Protein AF-A0A948WZF7-F1 (afdb_monomer_lite)

Structure (mmCIF, N/CA/C/O backbone):
data_AF-A0A948WZF7-F1
#
_entry.id   AF-A0A948WZF7-F1
#
loop_
_atom_site.group_PDB
_atom_site.id
_atom_site.type_symbol
_atom_site.label_atom_id
_atom_site.label_alt_id
_atom_site.label_comp_id
_atom_site.label_asym_id
_atom_site.label_entity_id
_atom_site.label_seq_id
_atom_site.pdbx_PDB_ins_code
_atom_site.Cartn_x
_atom_site.Cartn_y
_atom_site.Cartn_z
_atom_site.occupancy
_atom_site.B_iso_or_equiv
_atom_site.auth_seq_id
_atom_site.auth_comp_id
_atom_site.auth_asym_id
_atom_site.auth_atom_id
_atom_site.pdbx_PDB_model_num
ATOM 1 N N . MET A 1 1 ? 1.986 -30.952 -10.901 1.00 30.81 1 MET A N 1
ATOM 2 C CA . MET A 1 1 ? 2.579 -30.591 -9.597 1.00 30.81 1 MET A CA 1
ATOM 3 C C . MET A 1 1 ? 2.701 -29.075 -9.570 1.00 30.81 1 MET A C 1
ATOM 5 O O . MET A 1 1 ? 3.595 -28.527 -10.198 1.00 30.81 1 MET A O 1
ATOM 9 N N . VAL A 1 2 ? 1.703 -28.388 -9.010 1.00 25.89 2 VAL A N 1
ATOM 10 C CA . VAL A 1 2 ? 1.666 -26.918 -8.983 1.00 25.89 2 VAL A CA 1
ATOM 11 C C . VAL A 1 2 ? 2.743 -26.468 -8.003 1.00 25.89 2 VAL A C 1
ATOM 13 O O . VAL A 1 2 ? 2.654 -26.787 -6.819 1.00 25.89 2 VAL A O 1
ATOM 16 N N . GLN A 1 3 ? 3.783 -25.789 -8.494 1.00 25.50 3 GLN A N 1
ATOM 17 C CA . GLN A 1 3 ? 4.733 -25.098 -7.628 1.00 25.50 3 GLN A CA 1
ATOM 18 C C . GLN A 1 3 ? 3.922 -24.155 -6.734 1.00 25.50 3 GLN A C 1
ATOM 20 O O . GLN A 1 3 ? 3.343 -23.182 -7.218 1.00 25.50 3 GLN A O 1
ATOM 25 N N . LYS A 1 4 ? 3.832 -24.473 -5.436 1.00 27.30 4 LYS A N 1
ATOM 26 C CA . LYS A 1 4 ? 3.386 -23.524 -4.417 1.00 27.30 4 LYS A CA 1
ATOM 27 C C . LYS A 1 4 ? 4.382 -22.372 -4.470 1.00 27.30 4 LYS A C 1
ATOM 29 O O . LYS A 1 4 ? 5.468 -22.470 -3.913 1.00 27.30 4 LYS A O 1
ATOM 34 N N . VAL A 1 5 ? 4.032 -21.318 -5.201 1.00 30.44 5 VAL A N 1
ATOM 35 C CA . VAL A 1 5 ? 4.687 -20.017 -5.091 1.00 30.44 5 VAL A CA 1
ATOM 36 C C . VAL A 1 5 ? 4.596 -19.660 -3.613 1.00 30.44 5 VAL A C 1
ATOM 38 O O . VAL A 1 5 ? 3.491 -19.455 -3.108 1.00 30.44 5 VAL A O 1
ATOM 41 N N . SER A 1 6 ? 5.722 -19.705 -2.899 1.00 34.75 6 SER A N 1
ATOM 42 C CA . SER A 1 6 ? 5.781 -19.288 -1.500 1.00 34.75 6 SER A CA 1
ATOM 43 C C . SER A 1 6 ? 5.103 -17.924 -1.387 1.00 34.75 6 SER A C 1
ATOM 45 O O . SER A 1 6 ? 5.442 -17.006 -2.134 1.00 34.75 6 SER A O 1
ATOM 47 N N . LYS A 1 7 ? 4.096 -17.815 -0.509 1.00 48.72 7 LYS A N 1
ATOM 48 C CA . LYS A 1 7 ? 3.302 -16.601 -0.241 1.00 48.72 7 LYS A CA 1
ATOM 49 C C . LYS A 1 7 ? 4.137 -15.557 0.520 1.00 48.72 7 LYS A C 1
ATOM 51 O O . LYS A 1 7 ? 3.757 -15.095 1.581 1.00 48.72 7 LYS A O 1
ATOM 56 N N . SER A 1 8 ? 5.322 -15.266 0.013 1.00 55.41 8 SER A N 1
ATOM 57 C CA . SER A 1 8 ? 6.380 -14.512 0.669 1.00 55.41 8 SER A CA 1
ATOM 58 C C . SER A 1 8 ? 6.663 -13.257 -0.160 1.00 55.41 8 SER A C 1
ATOM 60 O O . SER A 1 8 ? 6.568 -13.297 -1.390 1.00 55.41 8 SER A O 1
ATOM 62 N N . PHE A 1 9 ? 6.954 -12.140 0.506 1.00 62.78 9 PHE A N 1
ATOM 63 C CA . PHE A 1 9 ? 7.344 -10.871 -0.114 1.00 62.78 9 PHE A CA 1
ATOM 64 C C . PHE A 1 9 ? 8.688 -10.402 0.448 1.00 62.78 9 PHE A C 1
ATOM 66 O O . PHE A 1 9 ? 9.089 -10.799 1.543 1.00 62.78 9 PHE A O 1
ATOM 73 N N . ASN A 1 10 ? 9.412 -9.580 -0.310 1.00 63.41 10 ASN A N 1
ATOM 74 C CA . ASN A 1 10 ? 10.767 -9.198 0.065 1.00 63.41 10 ASN A CA 1
ATOM 75 C C . ASN A 1 10 ? 10.794 -8.087 1.128 1.00 63.41 10 ASN A C 1
ATOM 77 O O . ASN A 1 10 ? 10.346 -6.968 0.898 1.00 63.41 10 ASN A O 1
ATOM 81 N N . THR A 1 11 ? 11.383 -8.371 2.279 1.00 62.38 11 THR A N 1
ATOM 82 C CA . THR A 1 11 ? 11.644 -7.408 3.363 1.00 62.38 11 THR A CA 1
ATOM 83 C C . THR A 1 11 ? 13.137 -7.185 3.579 1.00 62.38 11 THR A C 1
ATOM 85 O O . THR A 1 11 ? 13.522 -6.463 4.489 1.00 62.38 11 THR A O 1
ATOM 88 N N . THR A 1 12 ? 14.006 -7.819 2.792 1.00 67.06 12 THR A N 1
ATOM 89 C CA . THR A 1 12 ? 15.454 -7.770 3.009 1.00 67.06 12 THR A CA 1
ATOM 90 C C . THR A 1 12 ? 16.057 -6.590 2.258 1.00 67.06 12 THR A C 1
ATOM 92 O O . THR A 1 12 ? 15.908 -6.499 1.039 1.00 67.06 12 THR A O 1
ATOM 95 N N . ILE A 1 13 ? 16.758 -5.706 2.979 1.00 70.44 13 ILE A N 1
ATOM 96 C CA . ILE A 1 13 ? 17.549 -4.614 2.392 1.00 70.44 13 ILE A CA 1
ATOM 97 C C . ILE A 1 13 ? 18.583 -5.201 1.438 1.00 70.44 13 ILE A C 1
ATOM 99 O O . ILE A 1 13 ? 19.244 -6.195 1.740 1.00 70.44 13 ILE A O 1
ATOM 103 N N . GLN A 1 14 ? 18.713 -4.592 0.267 1.00 66.31 14 GLN A N 1
ATOM 104 C CA . GLN A 1 14 ? 19.504 -5.150 -0.819 1.00 66.31 14 GLN A CA 1
ATOM 105 C C . GLN A 1 14 ? 20.739 -4.286 -1.051 1.00 66.31 14 GLN A C 1
ATOM 107 O O . GLN A 1 14 ? 20.672 -3.058 -0.982 1.00 66.31 14 GLN A O 1
ATOM 112 N N . GLN A 1 15 ? 21.871 -4.916 -1.368 1.00 70.75 15 GLN A N 1
ATOM 113 C CA . GLN A 1 15 ? 22.995 -4.175 -1.931 1.00 70.75 15 GLN A CA 1
ATOM 114 C C . GLN A 1 15 ? 22.610 -3.744 -3.346 1.00 70.75 15 GLN A C 1
ATOM 116 O O . GLN A 1 15 ? 22.421 -4.573 -4.237 1.00 70.75 15 GLN A O 1
ATOM 121 N N . VAL A 1 16 ? 22.421 -2.442 -3.521 1.00 69.00 16 VAL A N 1
ATOM 122 C CA . VAL A 1 16 ? 22.029 -1.814 -4.782 1.00 69.00 16 VAL A CA 1
ATOM 123 C C . VAL A 1 16 ? 22.997 -0.676 -5.084 1.00 69.00 16 VAL A C 1
ATOM 125 O O . VAL A 1 16 ? 23.549 -0.075 -4.165 1.00 69.00 16 VAL A O 1
ATOM 128 N N . ASP A 1 17 ? 23.213 -0.405 -6.371 1.00 72.62 17 ASP A N 1
ATOM 129 C CA . ASP A 1 17 ? 23.896 0.810 -6.835 1.00 72.62 17 ASP A CA 1
ATOM 130 C C . ASP A 1 17 ? 23.206 2.046 -6.231 1.00 72.62 17 ASP A C 1
ATOM 132 O O . ASP A 1 17 ? 21.990 2.035 -6.026 1.00 72.62 17 ASP A O 1
ATOM 136 N N . GLU A 1 18 ? 23.964 3.104 -5.951 1.00 74.56 18 GLU A N 1
ATOM 137 C CA . GLU A 1 18 ? 23.461 4.338 -5.334 1.00 74.56 18 GLU A CA 1
ATOM 138 C C . GLU A 1 18 ? 22.274 4.937 -6.108 1.00 74.56 18 GLU A C 1
ATOM 140 O O . GLU A 1 18 ? 21.311 5.424 -5.517 1.00 74.56 18 GLU A O 1
ATOM 145 N N . ARG A 1 19 ? 22.257 4.777 -7.437 1.00 72.38 19 ARG A N 1
ATOM 146 C CA . ARG A 1 19 ? 21.150 5.206 -8.313 1.00 72.38 19 ARG A CA 1
ATOM 147 C C . ARG A 1 19 ? 19.832 4.461 -8.060 1.00 72.38 19 ARG A C 1
ATOM 149 O O . ARG A 1 19 ? 18.779 4.892 -8.528 1.00 72.38 19 ARG A O 1
ATOM 156 N N . TYR A 1 20 ? 19.884 3.351 -7.329 1.00 78.25 20 TYR A N 1
ATOM 157 C CA . TYR A 1 20 ? 18.752 2.526 -6.916 1.00 78.25 20 TYR A CA 1
ATOM 158 C C . TYR A 1 20 ? 18.557 2.507 -5.394 1.00 78.25 20 TYR A C 1
ATOM 160 O O . TYR A 1 20 ? 17.793 1.678 -4.899 1.00 78.25 20 TYR A O 1
ATOM 168 N N . ALA A 1 21 ? 19.206 3.407 -4.642 1.00 79.62 21 ALA A N 1
ATOM 169 C CA . ALA A 1 21 ? 19.074 3.494 -3.184 1.00 79.62 21 ALA A CA 1
ATOM 170 C C . ALA A 1 21 ? 17.611 3.626 -2.722 1.00 79.62 21 ALA A C 1
ATOM 172 O O . ALA A 1 21 ? 17.233 3.036 -1.711 1.00 79.62 21 ALA A O 1
ATOM 173 N N . TRP A 1 22 ? 16.769 4.272 -3.534 1.00 81.38 22 TRP A N 1
ATOM 174 C CA . TRP A 1 22 ? 15.325 4.395 -3.321 1.00 81.38 22 TRP A CA 1
ATOM 175 C C . TRP A 1 22 ? 14.592 3.042 -3.218 1.00 81.38 22 TRP A C 1
ATOM 177 O O . TRP A 1 22 ? 13.533 2.959 -2.600 1.00 81.38 22 TRP A O 1
ATOM 187 N N . ILE A 1 23 ? 15.144 1.943 -3.758 1.00 80.56 23 ILE A N 1
ATOM 188 C CA . ILE A 1 23 ? 14.581 0.591 -3.567 1.00 80.56 23 ILE A CA 1
ATOM 189 C C . ILE A 1 23 ? 14.624 0.218 -2.083 1.00 80.56 23 ILE A C 1
ATOM 191 O O . ILE A 1 23 ? 13.690 -0.392 -1.565 1.00 80.56 23 ILE A O 1
ATOM 195 N N . ASN A 1 24 ? 15.706 0.582 -1.397 1.00 83.06 24 ASN A N 1
ATOM 196 C CA . ASN A 1 24 ? 15.858 0.310 0.026 1.00 83.06 24 ASN A CA 1
ATOM 197 C C . ASN A 1 24 ? 14.978 1.229 0.877 1.00 83.06 24 ASN A C 1
ATOM 199 O O . ASN A 1 24 ? 14.526 0.788 1.930 1.00 83.06 24 ASN A O 1
ATOM 203 N N . ASP A 1 25 ? 14.681 2.446 0.414 1.00 85.88 25 ASP A N 1
ATOM 204 C CA . ASP A 1 25 ? 13.684 3.313 1.054 1.00 85.88 25 ASP A CA 1
ATOM 205 C C . ASP A 1 25 ? 12.288 2.685 0.980 1.00 85.88 25 ASP A C 1
ATOM 207 O O . ASP A 1 25 ? 11.637 2.530 2.010 1.00 85.88 25 ASP A O 1
ATOM 211 N N . MET A 1 26 ? 11.880 2.175 -0.190 1.00 85.56 26 MET A N 1
ATOM 212 C CA . MET A 1 26 ? 10.612 1.446 -0.327 1.00 85.56 26 MET A CA 1
ATOM 213 C C . MET A 1 26 ? 10.549 0.215 0.593 1.00 85.56 26 MET A C 1
ATOM 215 O O . MET A 1 26 ? 9.519 -0.056 1.211 1.00 85.56 26 MET A O 1
ATOM 219 N N . ILE A 1 27 ? 11.645 -0.546 0.700 1.00 83.69 27 ILE A N 1
ATOM 220 C CA . ILE A 1 27 ? 11.705 -1.722 1.582 1.00 83.69 27 ILE A CA 1
ATOM 221 C C . ILE A 1 27 ? 11.598 -1.310 3.056 1.00 83.69 27 ILE A C 1
ATOM 223 O O . ILE A 1 27 ? 10.908 -1.995 3.810 1.00 83.69 27 ILE A O 1
ATOM 227 N N . ARG A 1 28 ? 12.216 -0.196 3.470 1.00 84.88 28 ARG A N 1
ATOM 228 C CA . ARG A 1 28 ? 12.067 0.346 4.831 1.00 84.88 28 ARG A CA 1
ATOM 229 C C . ARG A 1 28 ? 10.624 0.738 5.125 1.00 84.88 28 ARG A C 1
ATOM 231 O O . ARG A 1 28 ? 10.061 0.246 6.098 1.00 84.88 28 ARG A O 1
ATOM 238 N N . SER A 1 29 ? 9.988 1.512 4.248 1.00 88.44 29 SER A N 1
ATOM 239 C CA . SER A 1 29 ? 8.586 1.905 4.439 1.00 88.44 29 SER A CA 1
ATOM 240 C C . SER A 1 29 ? 7.649 0.692 4.487 1.00 88.44 29 SER A C 1
ATOM 242 O O . SER A 1 29 ? 6.706 0.657 5.273 1.00 88.44 29 SER A O 1
ATOM 244 N N . ARG A 1 30 ? 7.940 -0.364 3.713 1.00 88.62 30 ARG A N 1
ATOM 245 C CA . ARG A 1 30 ? 7.227 -1.647 3.805 1.00 88.62 30 ARG A CA 1
ATOM 246 C C . ARG A 1 30 ? 7.384 -2.295 5.183 1.00 88.62 30 ARG A C 1
ATOM 248 O O . ARG A 1 30 ? 6.400 -2.781 5.734 1.00 88.62 30 ARG A O 1
ATOM 255 N N . GLN A 1 31 ? 8.602 -2.344 5.724 1.00 84.50 31 GLN A N 1
ATOM 256 C CA . GLN A 1 31 ? 8.855 -2.908 7.054 1.00 84.50 31 GLN A CA 1
ATOM 257 C C . GLN A 1 31 ? 8.100 -2.131 8.137 1.00 84.50 31 GLN A C 1
ATOM 259 O O . GLN A 1 31 ? 7.439 -2.745 8.970 1.00 84.50 31 GLN A O 1
ATOM 264 N N . GLU A 1 32 ? 8.144 -0.799 8.092 1.00 87.81 32 GLU A N 1
ATOM 265 C CA . GLU A 1 32 ? 7.417 0.073 9.021 1.00 87.81 32 GLU A CA 1
ATOM 266 C C . GLU A 1 32 ? 5.906 -0.162 8.955 1.00 87.81 32 GLU A C 1
ATOM 268 O O . GLU A 1 32 ? 5.255 -0.326 9.989 1.00 87.81 32 GLU A O 1
ATOM 273 N N . LEU A 1 33 ? 5.353 -0.270 7.743 1.00 91.00 33 LEU A N 1
ATOM 274 C CA . LEU A 1 33 ? 3.934 -0.543 7.540 1.00 91.00 33 LEU A CA 1
ATOM 275 C C . LEU A 1 33 ? 3.525 -1.913 8.101 1.00 91.00 33 LEU A C 1
ATOM 277 O O . LEU A 1 33 ? 2.472 -2.036 8.727 1.00 91.00 33 LEU A O 1
ATOM 281 N N . VAL A 1 34 ? 4.366 -2.941 7.933 1.00 87.62 34 VAL A N 1
ATOM 282 C CA . VAL A 1 34 ? 4.121 -4.269 8.520 1.00 87.62 34 VAL A CA 1
ATOM 283 C C . VAL A 1 34 ? 4.193 -4.229 10.048 1.00 87.62 34 VAL A C 1
ATOM 285 O O . VAL A 1 34 ? 3.363 -4.855 10.703 1.00 87.62 34 VAL A O 1
ATOM 288 N N . LEU A 1 35 ? 5.137 -3.488 10.631 1.00 85.31 35 LEU A N 1
ATOM 289 C CA . LEU A 1 35 ? 5.240 -3.349 12.086 1.00 85.31 35 LEU A CA 1
ATOM 290 C C . LEU A 1 35 ? 3.998 -2.671 12.676 1.00 85.31 35 LEU A C 1
ATOM 292 O O . LEU A 1 35 ? 3.446 -3.164 13.658 1.00 85.31 35 LEU A O 1
ATOM 296 N N . LYS A 1 36 ? 3.512 -1.595 12.049 1.00 88.75 36 LYS A N 1
ATOM 297 C CA . LYS A 1 36 ? 2.274 -0.915 12.465 1.00 88.75 36 LYS A CA 1
ATOM 298 C C . LYS A 1 36 ? 1.057 -1.817 12.309 1.00 88.75 36 LYS A C 1
ATOM 300 O O . LYS A 1 36 ? 0.234 -1.899 13.213 1.00 88.75 36 LYS A O 1
ATOM 305 N N . TYR A 1 37 ? 0.982 -2.573 11.216 1.00 90.00 37 TYR A N 1
ATOM 306 C CA . TYR A 1 37 ? -0.063 -3.577 11.030 1.00 90.00 37 TYR A CA 1
ATOM 307 C C . TYR A 1 37 ? -0.059 -4.634 12.148 1.00 90.00 37 TYR A C 1
ATOM 309 O O . TYR A 1 37 ? -1.102 -4.929 12.726 1.00 90.00 37 TYR A O 1
ATOM 317 N N . MET A 1 38 ? 1.111 -5.173 12.506 1.00 83.94 38 MET A N 1
ATOM 318 C CA . MET A 1 38 ? 1.241 -6.130 13.614 1.00 83.94 38 MET A CA 1
ATOM 319 C C . MET A 1 38 ? 0.857 -5.512 14.960 1.00 83.94 38 MET A C 1
ATOM 321 O O . MET A 1 38 ? 0.218 -6.178 15.775 1.00 83.94 38 MET A O 1
ATOM 325 N N . GLN A 1 39 ? 1.187 -4.235 15.172 1.00 85.75 39 GLN A N 1
ATOM 326 C CA . GLN A 1 39 ? 0.791 -3.493 16.365 1.00 85.75 39 GLN A CA 1
ATOM 327 C C . GLN A 1 39 ? -0.735 -3.386 16.491 1.00 85.75 39 GLN A C 1
ATOM 329 O O . GLN A 1 39 ? -1.250 -3.559 17.593 1.00 85.75 39 GLN A O 1
ATOM 334 N N . LEU A 1 40 ? -1.459 -3.160 15.387 1.00 86.31 40 LEU A N 1
ATOM 335 C CA . LEU A 1 40 ? -2.930 -3.161 15.379 1.00 86.31 40 LEU A CA 1
ATOM 336 C C . LEU A 1 40 ? -3.519 -4.535 15.721 1.00 86.31 40 LEU A C 1
ATOM 338 O O . LEU A 1 40 ? -4.586 -4.622 16.316 1.00 86.31 40 LEU A O 1
ATOM 342 N N . LEU A 1 41 ? -2.823 -5.614 15.364 1.00 82.69 41 LEU A N 1
ATOM 343 C CA . LEU A 1 41 ? -3.234 -6.976 15.710 1.00 82.69 41 LEU A CA 1
ATOM 344 C C . LEU A 1 41 ? -2.774 -7.407 17.110 1.00 82.69 41 LEU A C 1
ATOM 346 O O . LEU A 1 41 ? -3.073 -8.526 17.516 1.00 82.69 41 LEU A O 1
ATOM 350 N N . HIS A 1 42 ? -2.051 -6.551 17.842 1.00 79.88 42 HIS A N 1
ATOM 351 C CA . HIS A 1 42 ? -1.437 -6.876 19.134 1.00 79.88 42 HIS A CA 1
ATOM 352 C C . HIS A 1 42 ? -0.531 -8.121 19.086 1.00 79.88 42 HIS A C 1
ATOM 354 O O . HIS A 1 42 ? -0.365 -8.829 20.078 1.00 79.88 42 HIS A O 1
ATOM 360 N N . ILE A 1 43 ? 0.084 -8.378 17.930 1.00 70.62 43 ILE A N 1
ATOM 361 C CA . ILE A 1 43 ? 1.016 -9.488 17.743 1.00 70.62 43 ILE A CA 1
ATOM 362 C C . ILE A 1 43 ? 2.428 -8.985 18.032 1.00 70.62 43 ILE A C 1
ATOM 364 O O . ILE A 1 43 ? 2.886 -8.041 17.389 1.00 70.62 43 ILE A O 1
ATOM 368 N N . ASP A 1 44 ? 3.138 -9.623 18.968 1.00 67.44 44 ASP A N 1
ATOM 369 C CA . ASP A 1 44 ? 4.559 -9.332 19.180 1.00 67.44 44 ASP A CA 1
ATOM 370 C C . ASP A 1 44 ? 5.333 -9.748 17.919 1.00 67.44 44 ASP A C 1
ATOM 372 O O . ASP A 1 44 ? 5.337 -10.942 17.591 1.00 67.44 44 ASP A O 1
ATOM 376 N N . PRO A 1 45 ? 6.022 -8.825 17.222 1.00 60.22 45 PRO A N 1
ATOM 377 C CA . PRO A 1 45 ? 6.831 -9.171 16.060 1.00 60.22 45 PRO A CA 1
ATOM 378 C C . PRO A 1 45 ? 7.816 -10.312 16.351 1.00 60.22 45 PRO A C 1
ATOM 380 O O . PRO A 1 45 ? 8.058 -11.139 15.476 1.00 60.22 45 PRO A O 1
ATOM 383 N N . LYS A 1 46 ? 8.331 -10.421 17.587 1.00 56.72 46 LYS A N 1
ATOM 384 C CA . LYS A 1 46 ? 9.257 -11.483 18.016 1.00 56.72 46 LYS A CA 1
ATOM 385 C C . LYS A 1 46 ? 8.606 -12.861 18.121 1.00 56.72 46 LYS A C 1
ATOM 387 O O . LYS A 1 46 ? 9.292 -13.852 17.914 1.00 56.72 46 LYS A O 1
ATOM 392 N N . SER A 1 47 ? 7.301 -12.936 18.389 1.00 52.75 47 SER A N 1
ATOM 393 C CA . SER A 1 47 ? 6.552 -14.204 18.474 1.00 52.75 47 SER A CA 1
ATOM 394 C C . SER A 1 47 ? 6.414 -14.924 17.127 1.00 52.75 47 SER A C 1
ATOM 396 O O . SER A 1 47 ? 6.223 -16.135 17.092 1.00 52.75 47 SER A O 1
ATOM 398 N N . ILE A 1 48 ? 6.558 -14.190 16.019 1.00 50.59 48 ILE A N 1
ATOM 399 C CA . ILE A 1 48 ? 6.583 -14.739 14.654 1.00 50.59 48 ILE A CA 1
ATOM 400 C C . ILE A 1 48 ? 8.038 -14.980 14.190 1.00 50.59 48 ILE A C 1
ATOM 402 O O . ILE A 1 48 ? 8.284 -15.699 13.221 1.00 50.59 48 ILE A O 1
ATOM 406 N N . ILE A 1 49 ? 9.022 -14.412 14.897 1.00 44.94 49 ILE A N 1
ATOM 407 C CA . ILE A 1 49 ? 10.458 -14.556 14.633 1.00 44.94 49 ILE A CA 1
ATOM 408 C C . ILE A 1 49 ? 11.010 -15.675 15.528 1.00 44.94 49 ILE A C 1
ATOM 410 O O . ILE A 1 49 ? 11.670 -15.430 16.536 1.00 44.94 49 ILE A O 1
ATOM 414 N N . GLU A 1 50 ? 10.775 -16.933 15.160 1.00 37.28 50 GLU A N 1
ATOM 415 C CA . GLU A 1 50 ? 11.577 -18.019 15.729 1.00 37.28 50 GLU A CA 1
ATOM 416 C C . GLU A 1 50 ? 12.969 -18.022 15.079 1.00 37.28 50 GLU A C 1
ATOM 418 O O . GLU A 1 50 ? 13.142 -18.402 13.923 1.00 37.28 50 GLU A O 1
ATOM 423 N N . GLY A 1 51 ? 13.976 -17.606 15.855 1.00 42.38 51 GLY A N 1
ATOM 424 C CA . GLY A 1 51 ? 15.384 -17.920 15.604 1.00 42.38 51 GLY A CA 1
ATOM 425 C C . GLY A 1 51 ? 16.193 -16.876 14.829 1.00 42.38 51 GLY A C 1
ATOM 426 O O . GLY A 1 51 ? 16.562 -17.091 13.681 1.00 42.38 51 GLY A O 1
ATOM 427 N N . SER A 1 52 ? 16.613 -15.802 15.500 1.00 35.28 52 SER A N 1
ATOM 428 C CA . SER A 1 52 ? 17.886 -15.140 15.179 1.00 35.28 52 SER A CA 1
ATOM 429 C C . SER A 1 52 ? 18.436 -14.461 16.428 1.00 35.28 52 SER A C 1
ATOM 431 O O . SER A 1 52 ? 17.904 -13.453 16.886 1.00 35.28 52 SER A O 1
ATOM 433 N N . ASN A 1 53 ? 19.506 -15.022 16.990 1.00 36.59 53 ASN A N 1
ATOM 434 C CA . ASN A 1 53 ? 20.334 -14.326 17.970 1.00 36.59 53 ASN A CA 1
ATOM 435 C C . ASN A 1 53 ? 20.943 -13.076 17.314 1.00 36.59 53 ASN A C 1
ATOM 437 O O . ASN A 1 53 ? 21.665 -13.206 16.330 1.00 36.59 53 ASN A O 1
ATOM 441 N N . GLY A 1 54 ? 20.711 -11.904 17.910 1.00 40.34 54 GLY A N 1
ATOM 442 C CA . GLY A 1 54 ? 21.521 -10.698 17.704 1.00 40.34 54 GLY A CA 1
ATOM 443 C C . GLY A 1 54 ? 21.091 -9.767 16.561 1.00 40.34 54 GLY A C 1
ATOM 444 O O . GLY A 1 54 ? 21.215 -10.098 15.388 1.00 40.34 54 GLY A O 1
ATOM 445 N N . ASP A 1 55 ? 20.639 -8.576 16.957 1.00 38.62 55 ASP A N 1
ATOM 446 C CA . ASP A 1 55 ? 20.858 -7.255 16.337 1.00 38.62 55 ASP A CA 1
ATOM 447 C C . ASP A 1 55 ? 20.475 -6.959 14.880 1.00 38.62 55 ASP A C 1
ATOM 449 O O . ASP A 1 55 ? 20.868 -5.923 14.354 1.00 38.62 55 ASP A O 1
ATOM 453 N N . ASP A 1 56 ? 19.613 -7.744 14.242 1.00 40.47 56 ASP A N 1
ATOM 454 C CA . ASP A 1 56 ? 19.044 -7.343 12.951 1.00 40.47 56 ASP A CA 1
ATOM 455 C C . ASP A 1 56 ? 17.558 -7.706 12.916 1.00 40.47 56 ASP A C 1
ATOM 457 O O . ASP A 1 56 ? 17.193 -8.884 12.933 1.00 40.47 56 ASP A O 1
ATOM 461 N N . LEU A 1 57 ? 16.682 -6.695 12.902 1.00 41.56 57 LEU A N 1
ATOM 462 C CA . LEU A 1 57 ? 15.225 -6.851 12.841 1.00 41.56 57 LEU A CA 1
ATOM 463 C C . LEU A 1 57 ? 14.815 -7.336 11.436 1.00 41.56 57 LEU A C 1
ATOM 465 O O . LEU A 1 57 ? 14.186 -6.627 10.655 1.00 41.56 57 LEU A O 1
ATOM 469 N N . LYS A 1 58 ? 15.223 -8.551 11.067 1.00 44.59 58 LYS A N 1
ATOM 470 C CA . LYS A 1 58 ? 14.863 -9.185 9.800 1.00 44.59 58 LYS A CA 1
ATOM 471 C C . LYS A 1 58 ? 13.464 -9.752 9.948 1.00 44.59 58 LYS A C 1
ATOM 473 O O . LYS A 1 58 ? 13.292 -10.877 10.410 1.00 44.59 58 LYS A O 1
ATOM 478 N N . LEU A 1 59 ? 12.462 -8.974 9.533 1.00 49.78 59 LEU A N 1
ATOM 479 C CA . LEU A 1 59 ? 11.144 -9.517 9.210 1.00 49.78 59 LEU A CA 1
ATOM 480 C C . LEU A 1 59 ? 11.371 -10.716 8.287 1.00 49.78 59 LEU A C 1
ATOM 482 O O . LEU A 1 59 ? 11.861 -10.535 7.170 1.00 49.78 59 LEU A O 1
ATOM 486 N N . HIS A 1 60 ? 11.100 -11.927 8.773 1.00 45.28 60 HIS A N 1
ATOM 487 C CA . HIS A 1 60 ? 11.392 -13.140 8.022 1.00 45.28 60 HIS A CA 1
ATOM 488 C C . HIS A 1 60 ? 10.718 -13.051 6.651 1.00 45.28 60 HIS A C 1
ATOM 490 O O . HIS A 1 60 ? 9.591 -12.570 6.527 1.00 45.28 60 HIS A O 1
ATOM 496 N N . SER A 1 61 ? 11.384 -13.559 5.616 1.00 44.59 61 SER A N 1
ATOM 497 C CA . SER A 1 61 ? 10.876 -13.544 4.241 1.00 44.59 61 SER A CA 1
ATOM 498 C C . SER A 1 61 ? 9.482 -14.175 4.097 1.00 44.59 61 SER A C 1
ATOM 500 O O . SER A 1 61 ? 8.834 -13.965 3.085 1.00 44.59 61 SER A O 1
ATOM 502 N N . SER A 1 62 ? 8.983 -14.926 5.084 1.00 49.31 62 SER A N 1
ATOM 503 C CA . SER A 1 62 ? 7.740 -15.709 5.026 1.00 49.31 62 SER A CA 1
ATOM 504 C C . SER A 1 62 ? 6.606 -15.194 5.928 1.00 49.31 62 SER A C 1
ATOM 506 O O . SER A 1 62 ? 5.798 -15.992 6.396 1.00 49.31 62 SER A O 1
ATOM 508 N N . ILE A 1 63 ? 6.522 -13.885 6.186 1.00 57.19 63 ILE A N 1
ATOM 509 C CA . ILE A 1 63 ? 5.367 -13.303 6.890 1.00 57.19 63 ILE A CA 1
ATOM 510 C C . ILE A 1 63 ? 4.136 -13.370 5.978 1.00 57.19 63 ILE A C 1
ATOM 512 O O . ILE A 1 63 ? 4.143 -12.801 4.887 1.00 57.19 63 ILE A O 1
ATOM 516 N N . SER A 1 64 ? 3.073 -14.035 6.437 1.00 67.25 64 SER A N 1
ATOM 517 C CA . SER A 1 64 ? 1.741 -13.883 5.849 1.00 67.25 64 SER A CA 1
ATOM 518 C C . SER A 1 64 ? 0.880 -13.035 6.779 1.00 67.25 64 SER A C 1
ATOM 520 O O . SER A 1 64 ? 0.461 -13.492 7.842 1.00 67.25 64 SER A O 1
ATOM 522 N N . LEU A 1 65 ? 0.625 -11.793 6.368 1.00 71.12 65 LEU A N 1
ATOM 523 C CA . LEU A 1 65 ? -0.241 -10.848 7.073 1.00 71.12 65 LEU A CA 1
ATOM 524 C C . LEU A 1 65 ? -1.671 -11.387 7.160 1.00 71.12 65 LEU A C 1
ATOM 526 O O . LEU A 1 65 ? -2.318 -11.254 8.195 1.00 71.12 65 LEU A O 1
ATOM 530 N N . THR A 1 66 ? -2.137 -12.077 6.114 1.00 68.31 66 THR A N 1
ATOM 531 C CA . THR A 1 66 ? -3.462 -12.711 6.119 1.00 68.31 66 THR A CA 1
ATOM 532 C C . THR A 1 66 ? -3.557 -13.817 7.169 1.00 68.31 66 THR A C 1
ATOM 534 O O . THR A 1 66 ? -4.562 -13.917 7.868 1.00 68.31 66 THR A O 1
ATOM 537 N N . ALA A 1 67 ? -2.513 -14.642 7.314 1.00 68.06 67 ALA A N 1
ATOM 538 C CA . ALA A 1 67 ? -2.489 -15.680 8.343 1.00 68.06 67 ALA A CA 1
ATOM 539 C C . ALA A 1 67 ? -2.441 -15.076 9.755 1.00 68.06 67 ALA A C 1
ATOM 541 O O . ALA A 1 67 ? -3.142 -15.566 10.635 1.00 68.06 67 ALA A O 1
ATOM 542 N N . ALA A 1 68 ? -1.679 -13.992 9.942 1.00 70.12 68 ALA A N 1
ATOM 543 C CA . ALA A 1 68 ? -1.582 -13.283 11.216 1.00 70.12 68 ALA A CA 1
ATOM 544 C C . ALA A 1 68 ? -2.946 -12.735 11.680 1.00 70.12 68 ALA A C 1
ATOM 546 O O . ALA A 1 68 ? -3.336 -12.943 12.827 1.00 70.12 68 ALA A O 1
ATOM 547 N N . ALA A 1 69 ? -3.718 -12.116 10.781 1.00 69.88 69 ALA A N 1
ATOM 548 C CA . ALA A 1 69 ? -5.067 -11.649 11.106 1.00 69.88 69 ALA A CA 1
ATOM 549 C C . ALA A 1 69 ? -6.054 -12.797 11.385 1.00 69.88 69 ALA A C 1
ATOM 551 O O . ALA A 1 69 ? -6.916 -12.666 12.251 1.00 69.88 69 ALA A O 1
ATOM 552 N N . ALA A 1 70 ? -5.923 -13.925 10.678 1.00 68.25 70 ALA A N 1
ATOM 553 C CA . ALA A 1 70 ? -6.797 -15.089 10.840 1.00 68.25 70 ALA A CA 1
ATOM 554 C C . ALA A 1 70 ? -6.499 -15.921 12.100 1.00 68.25 70 ALA A C 1
ATOM 556 O O . ALA A 1 70 ? -7.362 -16.667 12.550 1.00 68.25 70 ALA A O 1
ATOM 557 N N . SER A 1 71 ? -5.289 -15.821 12.662 1.00 66.75 71 SER A N 1
ATOM 558 C CA . SER A 1 71 ? -4.898 -16.548 13.878 1.00 66.75 71 SER A CA 1
ATOM 559 C C . SER A 1 71 ? -5.417 -15.931 15.180 1.00 66.75 71 SER A C 1
ATOM 561 O O . SER A 1 71 ? -5.228 -16.522 16.241 1.00 66.75 71 SER A O 1
ATOM 563 N N . LEU A 1 72 ? -6.058 -14.760 15.119 1.00 64.12 72 LEU A N 1
ATOM 564 C CA . LEU A 1 72 ? -6.644 -14.127 16.296 1.00 64.12 72 LEU A CA 1
ATOM 565 C C . LEU A 1 72 ? -7.871 -14.929 16.775 1.00 64.12 72 LEU A C 1
ATOM 567 O O . LEU A 1 72 ? -8.752 -15.204 15.957 1.00 64.12 72 LEU A O 1
ATOM 571 N N . PRO A 1 73 ? -7.961 -15.297 18.070 1.00 60.75 73 PRO A N 1
ATOM 572 C CA . PRO A 1 73 ? -9.113 -16.023 18.602 1.00 60.75 73 PRO A CA 1
ATOM 573 C C . PRO A 1 73 ? -10.415 -15.251 18.344 1.00 60.75 73 PRO A C 1
ATOM 575 O O . PRO A 1 73 ? -10.459 -14.031 18.516 1.00 60.75 73 PRO A O 1
ATOM 578 N N . GLU A 1 74 ? -11.495 -15.937 17.948 1.00 55.97 74 GLU A N 1
ATOM 579 C CA . GLU A 1 74 ? -12.780 -15.267 17.676 1.00 55.97 74 GLU A CA 1
ATOM 580 C C . GLU A 1 74 ? -13.297 -14.498 18.907 1.00 55.97 74 GLU A C 1
ATOM 582 O O . GLU A 1 74 ? -13.780 -13.371 18.756 1.00 55.97 74 GLU A O 1
ATOM 587 N N . ASP A 1 75 ? -13.055 -15.047 20.105 1.00 54.69 75 ASP A N 1
ATOM 588 C CA . ASP A 1 75 ? -13.402 -14.479 21.417 1.00 54.69 75 ASP A CA 1
ATOM 589 C C . ASP A 1 75 ? -12.498 -13.314 21.870 1.00 54.69 75 ASP A C 1
ATOM 591 O O . ASP A 1 75 ? -12.833 -12.603 22.818 1.00 54.69 75 ASP A O 1
ATOM 595 N N . ASP A 1 76 ? -11.395 -13.031 21.167 1.00 55.53 76 ASP A N 1
ATOM 596 C CA . ASP A 1 76 ? -10.473 -11.928 21.483 1.00 55.53 76 ASP A CA 1
ATOM 597 C C . ASP A 1 76 ? -10.981 -10.579 20.933 1.00 55.53 76 ASP A C 1
ATOM 599 O O . ASP A 1 76 ? -10.238 -9.723 20.446 1.00 55.53 76 ASP A O 1
ATOM 603 N N . GLU A 1 77 ? -12.301 -10.367 20.963 1.00 54.66 77 GLU A N 1
ATOM 604 C CA . GLU A 1 77 ? -12.922 -9.066 20.665 1.00 54.66 77 GLU A CA 1
ATOM 605 C C . GLU A 1 77 ? -12.374 -7.980 21.618 1.00 54.66 77 GLU A C 1
ATOM 607 O O . GLU A 1 77 ? -12.306 -6.802 21.271 1.00 54.66 77 GLU A O 1
ATOM 612 N N . GLN A 1 78 ? -11.906 -8.384 22.806 1.00 54.84 78 GLN A N 1
ATOM 613 C CA . GLN A 1 78 ? -11.215 -7.528 23.773 1.00 54.84 78 GLN A CA 1
ATOM 614 C C . GLN A 1 78 ? -9.814 -7.081 23.337 1.00 54.84 78 GLN A C 1
ATOM 616 O O . GLN A 1 78 ? -9.409 -5.989 23.736 1.00 54.84 78 GLN A O 1
ATOM 621 N N . ALA A 1 79 ? -9.089 -7.863 22.529 1.00 56.28 79 ALA A N 1
ATOM 622 C CA . ALA A 1 79 ? -7.768 -7.476 22.034 1.00 56.28 79 ALA A CA 1
ATOM 623 C C . ALA A 1 79 ? -7.884 -6.334 21.014 1.00 56.28 79 ALA A C 1
ATOM 625 O O . ALA A 1 79 ? -7.240 -5.305 21.175 1.00 56.28 79 ALA A O 1
ATOM 626 N N . LEU A 1 80 ? -8.799 -6.429 20.039 1.00 63.62 80 LEU A N 1
ATOM 627 C CA . LEU A 1 80 ? -9.040 -5.320 19.099 1.00 63.62 80 LEU A CA 1
ATOM 628 C C . LEU A 1 80 ? -9.723 -4.107 19.748 1.00 63.62 80 LEU A C 1
ATOM 630 O O . LEU A 1 80 ? -9.530 -2.987 19.285 1.00 63.62 80 LEU A O 1
ATOM 634 N N . LYS A 1 81 ? -10.478 -4.284 20.842 1.00 62.75 81 LYS A N 1
ATOM 635 C CA . LYS A 1 81 ? -10.975 -3.149 21.647 1.00 62.75 81 LYS A CA 1
ATOM 636 C C . LYS A 1 81 ? -9.846 -2.330 22.281 1.00 62.75 81 LYS A C 1
ATOM 638 O O . LYS A 1 81 ? -10.087 -1.190 22.666 1.00 62.75 81 LYS A O 1
ATOM 643 N N . GLN A 1 82 ? -8.639 -2.887 22.401 1.00 69.19 82 GLN A N 1
ATOM 644 C CA . GLN A 1 82 ? -7.462 -2.157 22.881 1.00 69.19 82 GLN A CA 1
ATOM 645 C C . GLN A 1 82 ? -6.763 -1.374 21.767 1.00 69.19 82 GLN A C 1
ATOM 647 O O . GLN A 1 82 ? -5.932 -0.518 22.073 1.00 69.19 82 GLN A O 1
ATOM 652 N N . THR A 1 83 ? -7.110 -1.613 20.497 1.00 79.19 83 THR A N 1
ATOM 653 C CA . THR A 1 83 ? -6.635 -0.786 19.391 1.00 79.19 83 THR A CA 1
ATOM 654 C C . THR A 1 83 ? -7.211 0.616 19.532 1.00 79.19 83 THR A C 1
ATOM 656 O O . THR A 1 83 ? -8.421 0.838 19.490 1.00 79.19 83 THR A O 1
ATOM 659 N N . THR A 1 84 ? -6.325 1.586 19.712 1.00 83.69 84 THR A N 1
ATOM 660 C CA . THR A 1 84 ? -6.712 2.984 19.890 1.00 83.69 84 THR A CA 1
ATOM 661 C C . THR A 1 84 ? -6.923 3.674 18.545 1.00 83.69 84 THR A C 1
ATOM 663 O O . THR A 1 84 ? -6.282 3.340 17.547 1.00 83.69 84 THR A O 1
ATOM 666 N N . ALA A 1 85 ? -7.764 4.713 18.529 1.00 86.50 85 ALA A N 1
ATOM 667 C CA . ALA A 1 85 ? -7.909 5.587 17.363 1.00 86.50 85 ALA A CA 1
ATOM 668 C C . ALA A 1 85 ? -6.560 6.179 16.912 1.00 86.50 85 ALA A C 1
ATOM 670 O O . ALA A 1 85 ? -6.321 6.315 15.720 1.00 86.50 85 ALA A O 1
ATOM 671 N N . ALA A 1 86 ? -5.655 6.458 17.858 1.00 88.50 86 ALA A N 1
ATOM 672 C CA . ALA A 1 86 ? -4.318 6.964 17.563 1.00 88.50 86 ALA A CA 1
ATOM 673 C C . ALA A 1 86 ? -3.454 5.949 16.796 1.00 88.50 86 ALA A C 1
ATOM 675 O O . ALA A 1 86 ? -2.822 6.317 15.815 1.00 88.50 86 ALA A O 1
ATOM 676 N N . GLN A 1 87 ? -3.451 4.672 17.198 1.00 90.88 87 GLN A N 1
ATOM 677 C CA . GLN A 1 87 ? -2.716 3.625 16.472 1.00 90.88 87 GLN A CA 1
ATOM 678 C C . GLN A 1 87 ? -3.275 3.408 15.066 1.00 90.88 87 GLN A C 1
ATOM 680 O O . GLN A 1 87 ? -2.524 3.171 14.124 1.00 90.88 87 GLN A O 1
ATOM 685 N N . LEU A 1 88 ? -4.599 3.483 14.926 1.00 91.50 88 LEU A N 1
ATOM 686 C CA . LEU A 1 88 ? -5.261 3.298 13.644 1.00 91.50 88 LEU A CA 1
ATOM 687 C C . LEU A 1 88 ? -4.988 4.466 12.689 1.00 91.50 88 LEU A C 1
ATOM 689 O O . LEU A 1 88 ? -4.676 4.227 11.525 1.00 91.50 88 LEU A O 1
ATOM 693 N N . SER A 1 89 ? -5.033 5.700 13.202 1.00 92.06 89 SER A N 1
ATOM 694 C CA . SER A 1 89 ? -4.622 6.908 12.480 1.00 92.06 89 SER A CA 1
ATOM 695 C C . SER A 1 89 ? -3.161 6.813 12.047 1.00 92.06 89 SER A C 1
ATOM 697 O O . SER A 1 89 ? -2.873 6.970 10.871 1.00 92.06 89 SER A O 1
ATOM 699 N N . ASP A 1 90 ? -2.254 6.451 12.958 1.00 93.69 90 ASP A N 1
ATOM 700 C CA . ASP A 1 90 ? -0.824 6.312 12.660 1.00 93.69 90 ASP A CA 1
ATOM 701 C C . ASP A 1 90 ? -0.553 5.260 11.569 1.00 93.69 90 ASP A C 1
ATOM 703 O O . ASP A 1 90 ? 0.263 5.476 10.673 1.00 93.69 90 ASP A O 1
ATOM 707 N N . PHE A 1 91 ? -1.267 4.130 11.585 1.00 95.38 91 PHE A N 1
ATOM 708 C CA . PHE A 1 91 ? -1.201 3.160 10.491 1.00 95.38 91 PHE A CA 1
ATOM 709 C C . PHE A 1 91 ? -1.724 3.737 9.167 1.00 95.38 91 PHE A C 1
ATOM 711 O O . PHE A 1 91 ? -1.101 3.517 8.128 1.00 95.38 91 PHE A O 1
ATOM 718 N N . CYS A 1 92 ? -2.844 4.465 9.194 1.00 96.00 92 CYS A N 1
ATOM 719 C CA . CYS A 1 92 ? -3.431 5.099 8.013 1.00 96.00 92 CYS A CA 1
ATOM 720 C C . CYS A 1 92 ? -2.490 6.148 7.398 1.00 96.00 92 CYS A C 1
ATOM 722 O O . CYS A 1 92 ? -2.279 6.126 6.187 1.00 96.00 92 CYS A O 1
ATOM 724 N N . ASP A 1 93 ? -1.844 6.976 8.219 1.00 95.44 93 ASP A N 1
ATOM 725 C CA . ASP A 1 93 ? -0.871 7.976 7.765 1.00 95.44 93 ASP A CA 1
ATOM 726 C C . ASP A 1 93 ? 0.290 7.307 7.013 1.00 95.44 93 ASP A C 1
ATOM 728 O O . ASP A 1 93 ? 0.586 7.642 5.865 1.00 95.44 93 ASP A O 1
ATOM 732 N N . HIS A 1 94 ? 0.873 6.254 7.596 1.00 95.94 94 HIS A N 1
ATOM 733 C CA . HIS A 1 94 ? 1.963 5.508 6.957 1.00 95.94 94 HIS A CA 1
ATOM 734 C C . HIS A 1 94 ? 1.506 4.748 5.709 1.00 95.94 94 HIS A C 1
ATOM 736 O O . HIS A 1 94 ? 2.273 4.587 4.757 1.00 95.94 94 HIS A O 1
ATOM 742 N N . LEU A 1 95 ? 0.261 4.269 5.691 1.00 96.88 95 LEU A N 1
ATOM 743 C CA . LEU A 1 95 ? -0.328 3.621 4.526 1.00 96.88 95 LEU A CA 1
ATOM 744 C C . LEU A 1 95 ? -0.459 4.607 3.359 1.00 96.88 95 LEU A C 1
ATOM 746 O O . LEU A 1 95 ? -0.088 4.267 2.233 1.00 96.88 95 LEU A O 1
ATOM 750 N N . ILE A 1 96 ? -0.952 5.820 3.618 1.00 96.69 96 ILE A N 1
ATOM 751 C CA . ILE A 1 96 ? -1.090 6.874 2.609 1.00 96.69 96 ILE A CA 1
ATOM 752 C C . ILE A 1 96 ? 0.272 7.332 2.105 1.00 96.69 96 ILE A C 1
ATOM 754 O O . ILE A 1 96 ? 0.453 7.423 0.888 1.00 96.69 96 ILE A O 1
ATOM 758 N N . ASP A 1 97 ? 1.241 7.539 2.993 1.00 95.81 97 ASP A N 1
ATOM 759 C CA . ASP A 1 97 ? 2.605 7.902 2.607 1.00 95.81 97 ASP A CA 1
ATOM 760 C C . ASP A 1 97 ? 3.235 6.820 1.722 1.00 95.81 97 ASP A C 1
ATOM 762 O O . ASP A 1 97 ? 3.770 7.113 0.647 1.00 95.81 97 ASP A O 1
ATOM 766 N N . TYR A 1 98 ? 3.089 5.546 2.100 1.00 96.00 98 TYR A N 1
ATOM 767 C CA . TYR A 1 98 ? 3.583 4.412 1.318 1.00 96.00 98 TYR A CA 1
ATOM 768 C C . TYR A 1 98 ? 2.923 4.309 -0.062 1.00 96.00 98 TYR A C 1
ATOM 770 O O . TYR A 1 98 ? 3.582 4.041 -1.077 1.00 96.00 98 TYR A O 1
ATOM 778 N N . ILE A 1 99 ? 1.605 4.511 -0.124 1.00 96.19 99 ILE A N 1
ATOM 779 C CA . ILE A 1 99 ? 0.861 4.483 -1.383 1.00 96.19 99 ILE A CA 1
ATOM 780 C C . ILE A 1 99 ? 1.306 5.634 -2.286 1.00 96.19 99 ILE A C 1
ATOM 782 O O . ILE A 1 99 ? 1.598 5.401 -3.464 1.00 96.19 99 ILE A O 1
ATOM 786 N N . SER A 1 100 ? 1.402 6.836 -1.720 1.00 95.44 100 SER A N 1
ATOM 787 C CA . SER A 1 100 ? 1.748 8.075 -2.416 1.00 95.44 100 SER A CA 1
ATOM 788 C C . SER A 1 100 ? 3.173 8.042 -2.955 1.00 95.44 100 SER A C 1
ATOM 790 O O . SER A 1 100 ? 3.385 8.333 -4.130 1.00 95.44 100 SER A O 1
ATOM 792 N N . HIS A 1 101 ? 4.144 7.605 -2.148 1.00 93.19 101 HIS A N 1
ATOM 793 C CA . HIS A 1 101 ? 5.532 7.448 -2.588 1.00 93.19 101 HIS A CA 1
ATOM 794 C C . HIS A 1 101 ? 5.645 6.464 -3.764 1.00 93.19 101 HIS A C 1
ATOM 796 O O . HIS A 1 101 ? 6.340 6.726 -4.749 1.00 93.19 101 HIS A O 1
ATOM 802 N N . GLY A 1 102 ? 4.886 5.363 -3.708 1.00 92.38 102 GLY A N 1
ATOM 803 C CA . GLY A 1 102 ? 4.767 4.413 -4.810 1.00 92.38 102 GLY A CA 1
ATOM 804 C C . GLY A 1 102 ? 4.302 5.077 -6.111 1.00 92.38 102 GLY A C 1
ATOM 805 O O . GLY A 1 102 ? 4.992 5.020 -7.128 1.00 92.38 102 GLY A O 1
ATOM 806 N N . HIS A 1 103 ? 3.134 5.720 -6.077 1.00 94.12 103 HIS A N 1
ATOM 807 C CA . HIS A 1 103 ? 2.483 6.259 -7.277 1.00 94.12 103 HIS A CA 1
ATOM 808 C C . HIS A 1 103 ? 3.153 7.499 -7.857 1.00 94.12 103 HIS A C 1
ATOM 810 O O . HIS A 1 103 ? 3.205 7.633 -9.079 1.00 94.12 103 HIS A O 1
ATOM 816 N N . PHE A 1 104 ? 3.665 8.394 -7.015 1.00 92.19 104 PHE A N 1
ATOM 817 C CA . PHE A 1 104 ? 4.176 9.685 -7.476 1.00 92.19 104 PHE A CA 1
ATOM 818 C C . PHE A 1 104 ? 5.677 9.705 -7.732 1.00 92.19 104 PHE A C 1
ATOM 820 O O . PHE A 1 104 ? 6.132 10.544 -8.505 1.00 92.19 104 PHE A O 1
ATOM 827 N N . ASP A 1 105 ? 6.441 8.791 -7.132 1.00 89.44 105 ASP A N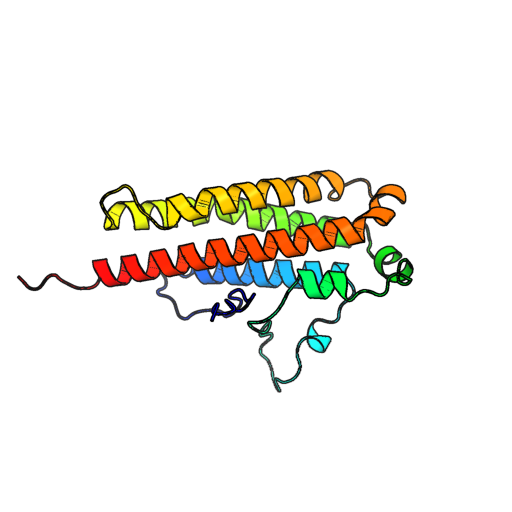 1
ATOM 828 C CA . ASP A 1 105 ? 7.896 8.785 -7.281 1.00 89.44 105 ASP A CA 1
ATOM 829 C C . ASP A 1 105 ? 8.411 7.478 -7.885 1.00 89.44 105 ASP A C 1
ATOM 831 O O . ASP A 1 105 ? 9.138 7.470 -8.880 1.00 89.44 105 ASP A O 1
ATOM 835 N N . LEU A 1 106 ? 8.007 6.350 -7.310 1.00 88.81 106 LEU A N 1
ATOM 836 C CA . LEU A 1 106 ? 8.635 5.067 -7.580 1.00 88.81 106 LEU A CA 1
ATOM 837 C C . LEU A 1 106 ? 8.224 4.434 -8.913 1.00 88.81 106 LEU A C 1
ATOM 839 O O . LEU A 1 106 ? 9.063 4.112 -9.760 1.00 88.81 106 LEU A O 1
ATOM 843 N N . TYR A 1 107 ? 6.927 4.178 -9.076 1.00 91.12 107 TYR A N 1
ATOM 844 C CA . TYR A 1 107 ? 6.415 3.424 -10.213 1.00 91.12 107 TYR A CA 1
ATOM 845 C C . TYR A 1 107 ? 6.674 4.139 -11.539 1.00 91.12 107 TYR A C 1
ATOM 847 O O . TYR A 1 107 ? 7.156 3.459 -12.444 1.00 91.12 107 TYR A O 1
ATOM 855 N N . PRO A 1 108 ? 6.476 5.469 -11.673 1.00 90.06 108 PRO A N 1
ATOM 856 C CA . PRO A 1 108 ? 6.779 6.173 -12.918 1.00 90.06 108 PRO A CA 1
ATOM 857 C C . PRO A 1 108 ? 8.222 5.947 -13.388 1.00 90.06 108 PRO A C 1
ATOM 859 O O . PRO A 1 108 ? 8.432 5.560 -14.537 1.00 90.06 108 PRO A O 1
ATOM 862 N N . LYS A 1 109 ? 9.205 6.063 -12.480 1.00 87.88 109 LYS A N 1
ATOM 863 C CA . LYS A 1 109 ? 10.628 5.823 -12.779 1.00 87.88 109 LYS A CA 1
ATOM 864 C C . LYS A 1 109 ? 10.880 4.395 -13.261 1.00 87.88 109 LYS A C 1
ATOM 866 O O . LYS A 1 109 ? 11.597 4.180 -14.237 1.00 87.88 109 LYS A O 1
ATOM 871 N N . ILE A 1 110 ? 10.304 3.398 -12.582 1.00 87.50 110 ILE A N 1
ATOM 872 C CA . ILE A 1 110 ? 10.491 1.989 -12.957 1.00 87.50 110 ILE A CA 1
ATOM 873 C C . ILE A 1 110 ? 9.864 1.700 -14.321 1.00 87.50 110 ILE A C 1
ATOM 875 O O . ILE A 1 110 ? 10.488 1.044 -15.155 1.00 87.50 110 ILE A O 1
ATOM 879 N N . VAL A 1 111 ? 8.635 2.169 -14.544 1.00 88.12 111 VAL A N 1
ATOM 880 C CA . VAL A 1 111 ? 7.923 1.962 -15.808 1.00 88.12 111 VAL A CA 1
ATOM 881 C C . VAL A 1 111 ? 8.705 2.587 -16.957 1.00 88.12 111 VAL A C 1
ATOM 883 O O . VAL A 1 111 ? 8.981 1.887 -17.930 1.00 88.12 111 VAL A O 1
ATOM 886 N N . GLU A 1 112 ? 9.147 3.837 -16.812 1.00 86.69 112 GLU A N 1
ATOM 887 C CA . GLU A 1 112 ? 9.944 4.536 -17.822 1.00 86.69 112 GLU A CA 1
ATOM 888 C C . GLU A 1 112 ? 11.221 3.761 -18.181 1.00 86.69 112 GLU A C 1
ATOM 890 O O . GLU A 1 112 ? 11.484 3.488 -19.355 1.00 86.69 112 GLU A O 1
ATOM 895 N N . LEU A 1 113 ? 11.995 3.333 -17.176 1.00 83.81 113 LEU A N 1
ATOM 896 C CA . LEU A 1 113 ? 13.227 2.570 -17.396 1.00 83.81 113 LEU A CA 1
ATOM 897 C C . LEU A 1 113 ? 12.963 1.249 -18.128 1.00 83.81 113 LEU A C 1
ATOM 899 O O . LEU A 1 113 ? 13.708 0.885 -19.041 1.00 83.81 113 LEU A O 1
ATOM 903 N N . ILE A 1 114 ? 11.898 0.533 -17.756 1.00 83.25 114 ILE A N 1
ATOM 904 C CA . ILE A 1 114 ? 11.549 -0.741 -18.391 1.00 83.25 114 ILE A CA 1
ATOM 905 C C . ILE A 1 114 ? 11.083 -0.535 -19.835 1.00 83.25 114 ILE A C 1
ATOM 907 O O . ILE A 1 114 ? 11.470 -1.302 -20.723 1.00 83.25 114 ILE A O 1
ATOM 911 N N . GLU A 1 115 ? 10.254 0.472 -20.095 1.00 83.44 115 GLU A N 1
ATOM 912 C CA . GLU A 1 115 ? 9.732 0.755 -21.433 1.00 83.44 115 GLU A CA 1
ATOM 913 C C . GLU A 1 115 ? 10.831 1.213 -22.397 1.00 83.44 115 GLU A C 1
ATOM 915 O O . GLU A 1 115 ? 10.873 0.736 -23.535 1.00 83.44 115 GLU A O 1
ATOM 920 N N . ASN A 1 116 ? 11.766 2.043 -21.922 1.00 82.19 116 ASN A N 1
ATOM 921 C CA . ASN A 1 116 ? 12.904 2.523 -22.709 1.00 82.19 116 ASN A CA 1
ATOM 922 C C . ASN A 1 116 ? 13.842 1.389 -23.149 1.00 82.19 116 ASN A C 1
ATOM 924 O O . ASN A 1 116 ? 14.389 1.433 -24.250 1.00 82.19 116 ASN A O 1
ATOM 928 N N . ALA A 1 117 ? 14.008 0.350 -22.328 1.00 77.69 117 ALA A N 1
ATOM 929 C CA . ALA A 1 117 ? 14.892 -0.770 -22.645 1.00 77.69 117 ALA A CA 1
ATOM 930 C C . ALA A 1 117 ? 14.237 -1.888 -23.474 1.00 77.69 117 ALA A C 1
ATOM 932 O O . ALA A 1 117 ? 14.938 -2.618 -24.173 1.00 77.69 117 ALA A O 1
ATOM 933 N N . SER A 1 118 ? 12.913 -2.062 -23.384 1.00 69.00 118 SER A N 1
ATOM 934 C CA . SER A 1 118 ? 12.212 -3.234 -23.943 1.00 69.00 118 SER A CA 1
ATOM 935 C C . SER A 1 118 ? 11.474 -2.993 -25.266 1.00 69.00 118 SER A C 1
ATOM 937 O O . SER A 1 118 ? 10.927 -3.940 -25.827 1.00 69.00 118 SER A O 1
ATOM 939 N N . GLY A 1 119 ? 11.469 -1.769 -25.810 1.00 60.50 119 GLY A N 1
ATOM 940 C CA . GLY A 1 119 ? 10.980 -1.513 -27.175 1.00 60.50 119 GLY A CA 1
ATOM 941 C C . GLY A 1 119 ? 9.456 -1.594 -27.370 1.00 60.50 119 GLY A C 1
ATOM 942 O O . GLY A 1 119 ? 9.001 -1.680 -28.506 1.00 60.50 119 GLY A O 1
ATOM 943 N N . ARG A 1 120 ? 8.684 -1.471 -26.279 1.00 58.69 120 ARG A N 1
ATOM 944 C CA . ARG A 1 120 ? 7.206 -1.400 -26.186 1.00 58.69 120 ARG A CA 1
ATOM 945 C C . ARG A 1 120 ? 6.418 -2.713 -26.398 1.00 58.69 120 ARG A C 1
ATOM 947 O O . ARG A 1 120 ? 6.572 -3.436 -27.376 1.00 58.69 120 ARG A O 1
ATOM 954 N N . SER A 1 121 ? 5.446 -2.896 -25.491 1.00 48.03 121 SER A N 1
ATOM 955 C CA . SER A 1 121 ? 4.200 -3.702 -25.567 1.00 48.03 121 SER A CA 1
ATOM 956 C C . SER A 1 121 ? 4.071 -5.030 -24.801 1.00 48.03 121 SER A C 1
ATOM 958 O O . SER A 1 121 ? 2.994 -5.617 -24.804 1.00 48.03 121 SER A O 1
ATOM 960 N N . ALA A 1 122 ? 5.068 -5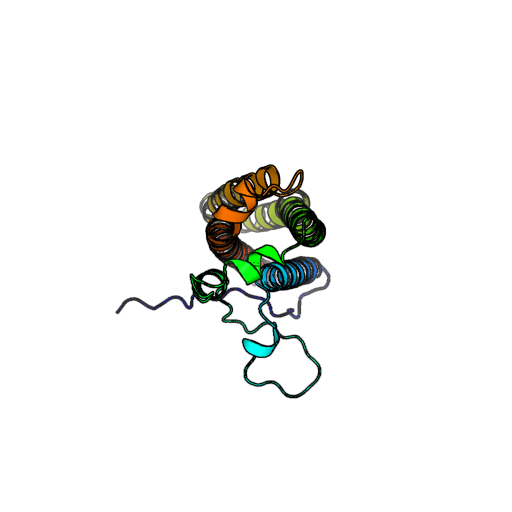.464 -24.028 1.00 53.84 122 ALA A N 1
ATOM 961 C CA . ALA A 1 122 ? 4.872 -6.575 -23.080 1.00 53.84 122 ALA A CA 1
ATOM 962 C C . ALA A 1 122 ? 5.699 -6.414 -21.797 1.00 53.84 122 ALA A C 1
ATOM 964 O O . ALA A 1 122 ? 6.197 -7.391 -21.231 1.00 53.84 122 ALA A O 1
ATOM 965 N N . SER A 1 123 ? 5.887 -5.171 -21.347 1.00 70.25 123 SER A N 1
ATOM 966 C CA . SER A 1 123 ? 6.647 -4.906 -20.134 1.00 70.25 123 SER A CA 1
ATOM 967 C C . SER A 1 123 ? 5.927 -5.518 -18.931 1.00 70.25 123 SER A C 1
ATOM 969 O O . SER A 1 123 ? 4.702 -5.476 -18.798 1.00 70.25 123 SER A O 1
ATOM 971 N N . ILE A 1 124 ? 6.701 -6.099 -18.017 1.00 80.44 124 ILE A N 1
ATOM 972 C CA . ILE A 1 124 ? 6.205 -6.569 -16.719 1.00 80.44 124 ILE A CA 1
ATOM 973 C C . ILE A 1 124 ? 5.395 -5.480 -15.992 1.00 80.44 124 ILE A C 1
ATOM 975 O O . ILE A 1 124 ? 4.430 -5.808 -15.309 1.00 80.44 124 ILE A O 1
ATOM 979 N N . ALA A 1 125 ? 5.709 -4.203 -16.239 1.00 82.94 125 ALA A N 1
ATOM 980 C CA . ALA A 1 125 ? 4.954 -3.041 -15.786 1.00 82.94 125 ALA A CA 1
ATOM 981 C C . ALA A 1 125 ? 3.471 -3.077 -16.196 1.00 82.94 125 ALA A C 1
ATOM 983 O O . ALA A 1 125 ? 2.615 -3.003 -15.319 1.00 82.94 125 ALA A O 1
ATOM 984 N N . HIS A 1 126 ? 3.134 -3.292 -17.476 1.00 84.88 126 HIS A N 1
ATOM 985 C CA . HIS A 1 126 ? 1.731 -3.298 -17.943 1.00 84.88 126 HIS A CA 1
ATOM 986 C C . HIS A 1 126 ? 0.880 -4.394 -17.289 1.00 84.88 126 HIS A C 1
ATOM 988 O O . HIS A 1 126 ? -0.327 -4.245 -17.135 1.00 84.88 126 HIS A O 1
ATOM 994 N N . ARG A 1 127 ? 1.499 -5.500 -16.860 1.00 88.00 127 ARG A N 1
ATOM 995 C CA . ARG A 1 127 ? 0.806 -6.595 -16.152 1.00 88.00 127 ARG A CA 1
ATOM 996 C C . ARG A 1 127 ? 0.692 -6.372 -14.647 1.00 88.00 127 ARG A C 1
ATOM 998 O O . ARG A 1 127 ? -0.080 -7.069 -13.984 1.00 88.00 127 ARG A O 1
ATOM 1005 N N . VAL A 1 128 ? 1.528 -5.499 -14.098 1.00 91.31 128 VAL A N 1
ATOM 1006 C CA . VAL A 1 128 ? 1.691 -5.305 -12.659 1.00 91.31 128 VAL A CA 1
ATOM 1007 C C . VAL A 1 128 ? 0.975 -4.044 -12.183 1.00 91.31 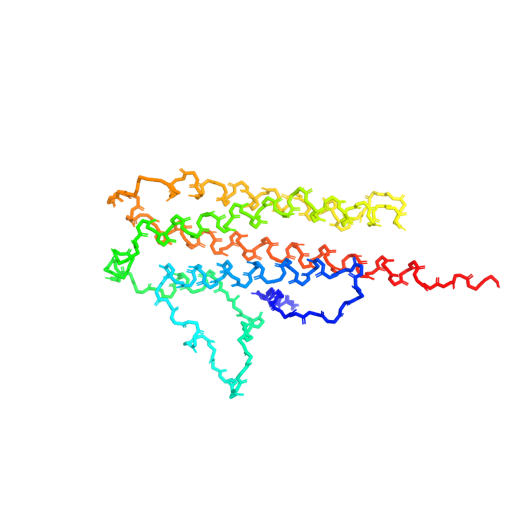128 VAL A C 1
ATOM 1009 O O . VAL A 1 128 ? 0.314 -4.114 -11.150 1.00 91.31 128 VAL A O 1
ATOM 1012 N N . MET A 1 129 ? 1.014 -2.950 -12.948 1.00 92.62 129 MET A N 1
ATOM 1013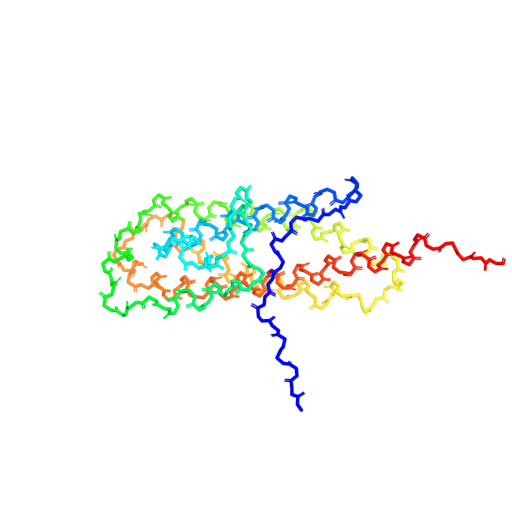 C CA . MET A 1 129 ? 0.356 -1.689 -12.583 1.00 92.62 129 MET A CA 1
ATOM 1014 C C . MET A 1 129 ? -1.148 -1.840 -12.300 1.00 92.62 129 MET A C 1
ATOM 1016 O O . MET A 1 129 ? -1.561 -1.407 -11.228 1.00 92.62 129 MET A O 1
ATOM 1020 N N . PRO A 1 130 ? -1.948 -2.577 -13.102 1.00 95.06 130 PRO A N 1
ATOM 1021 C CA . PRO A 1 130 ? -3.367 -2.777 -12.783 1.00 95.06 130 PRO A CA 1
ATOM 1022 C C . PRO A 1 130 ? -3.604 -3.501 -11.447 1.00 95.06 130 PRO A C 1
ATOM 1024 O O . PRO A 1 130 ? -4.615 -3.299 -10.782 1.00 95.06 130 PRO A O 1
ATOM 1027 N N . LYS A 1 131 ? -2.665 -4.360 -11.022 1.00 96.06 131 LYS A N 1
ATOM 1028 C CA . LYS A 1 131 ? -2.749 -5.036 -9.716 1.00 96.06 131 LYS A CA 1
ATOM 1029 C C . LYS A 1 131 ? -2.427 -4.078 -8.579 1.00 96.06 131 LYS A C 1
ATOM 1031 O O . LYS A 1 131 ? -3.058 -4.157 -7.532 1.00 96.06 131 LYS A O 1
ATOM 1036 N N . ILE A 1 132 ? -1.460 -3.186 -8.789 1.00 96.00 132 ILE A N 1
ATOM 1037 C CA . ILE A 1 132 ? -1.132 -2.125 -7.836 1.00 96.00 132 ILE A CA 1
ATOM 1038 C C . ILE A 1 132 ? -2.335 -1.195 -7.673 1.00 96.00 132 ILE A C 1
ATOM 1040 O O . ILE A 1 132 ? -2.738 -0.952 -6.541 1.00 96.00 132 ILE A O 1
ATOM 1044 N N . GLU A 1 133 ? -2.959 -0.761 -8.769 1.00 97.06 133 GLU A N 1
ATOM 1045 C CA . GLU A 1 133 ? -4.173 0.068 -8.756 1.00 97.06 133 GLU A CA 1
ATOM 1046 C C . GLU A 1 133 ? -5.313 -0.595 -7.972 1.00 97.06 133 GLU A C 1
ATOM 1048 O O . GLU A 1 133 ? -5.870 0.024 -7.067 1.00 97.06 133 GLU A O 1
ATOM 1053 N N . ALA A 1 134 ? -5.589 -1.880 -8.225 1.00 97.50 134 ALA A N 1
ATOM 1054 C CA . ALA A 1 134 ? -6.605 -2.628 -7.483 1.00 97.50 134 ALA A CA 1
ATOM 1055 C C . ALA A 1 134 ? -6.306 -2.691 -5.972 1.00 97.50 134 ALA A C 1
ATOM 1057 O O . ALA A 1 134 ? -7.198 -2.501 -5.143 1.00 97.50 134 ALA A O 1
ATOM 1058 N N . THR A 1 135 ? -5.042 -2.918 -5.590 1.00 97.81 135 THR A N 1
ATOM 1059 C CA . THR A 1 135 ? -4.656 -2.884 -4.170 1.00 97.81 135 THR A CA 1
ATOM 1060 C C . THR A 1 135 ? -4.726 -1.477 -3.584 1.00 97.81 135 THR A C 1
ATOM 1062 O O . THR A 1 135 ? -5.099 -1.334 -2.427 1.00 97.81 135 THR A O 1
ATOM 1065 N N . THR A 1 136 ? -4.434 -0.431 -4.362 1.00 97.94 136 THR A N 1
ATOM 1066 C CA . THR A 1 136 ? -4.586 0.958 -3.921 1.00 97.94 136 THR A CA 1
ATOM 1067 C C . THR A 1 136 ? -6.040 1.274 -3.620 1.00 97.94 136 THR A C 1
ATOM 1069 O O . THR A 1 136 ? -6.313 1.795 -2.549 1.00 97.94 136 THR A O 1
ATOM 1072 N N . GLU A 1 137 ? -6.979 0.895 -4.485 1.00 97.88 137 GLU A N 1
ATOM 1073 C CA . GLU A 1 137 ? -8.402 1.108 -4.214 1.00 97.88 137 GLU A CA 1
ATOM 1074 C C . GLU A 1 137 ? -8.854 0.390 -2.931 1.00 97.88 137 GLU A C 1
ATOM 1076 O O . GLU A 1 137 ? -9.510 0.992 -2.081 1.00 97.88 137 GLU A O 1
ATOM 1081 N N . CYS A 1 138 ? -8.454 -0.874 -2.750 1.00 97.19 138 CYS A N 1
ATOM 1082 C CA . CYS A 1 138 ? -8.723 -1.638 -1.526 1.00 97.19 138 CYS A CA 1
ATOM 1083 C C . CYS A 1 138 ? -8.222 -0.911 -0.265 1.00 97.19 138 CYS A C 1
ATOM 1085 O O . CYS A 1 138 ? -8.962 -0.748 0.705 1.00 97.19 138 CYS A O 1
ATOM 1087 N N . LEU A 1 139 ? -6.967 -0.458 -0.290 1.00 97.62 139 LEU A N 1
ATOM 1088 C CA . LEU A 1 139 ? -6.304 0.164 0.856 1.00 97.62 139 LEU A CA 1
ATOM 1089 C C . LEU A 1 139 ? -6.8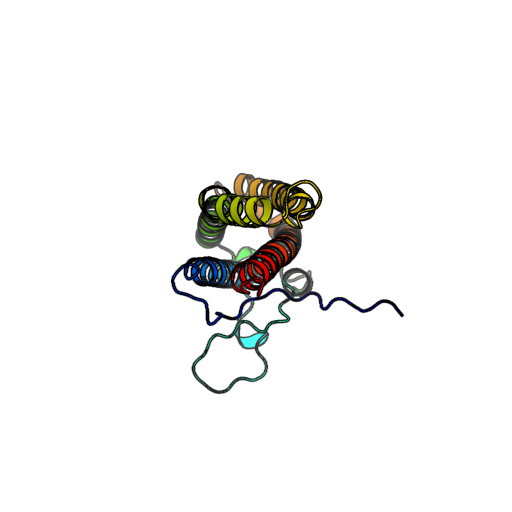38 1.577 1.140 1.00 97.62 139 LEU A C 1
ATOM 1091 O O . LEU A 1 139 ? -6.996 1.939 2.303 1.00 97.62 139 LEU A O 1
ATOM 1095 N N . MET A 1 140 ? -7.195 2.342 0.105 1.00 97.56 140 MET A N 1
ATOM 1096 C CA . MET A 1 140 ? -7.839 3.652 0.257 1.00 97.56 140 MET A CA 1
ATOM 1097 C C . MET A 1 140 ? -9.212 3.533 0.917 1.00 97.56 140 MET A C 1
ATOM 1099 O O . MET A 1 140 ? -9.514 4.293 1.827 1.00 97.56 140 MET A O 1
ATOM 1103 N N . ARG A 1 141 ? -10.018 2.525 0.553 1.00 96.69 141 ARG A N 1
ATOM 1104 C CA . ARG A 1 141 ? -11.317 2.288 1.212 1.00 96.69 141 ARG A CA 1
ATOM 1105 C C . ARG A 1 141 ? -11.172 2.006 2.707 1.00 96.69 141 ARG A C 1
ATOM 1107 O O . ARG A 1 141 ? -12.028 2.408 3.491 1.00 96.69 141 ARG A O 1
ATOM 1114 N N . PHE A 1 142 ? -10.112 1.299 3.101 1.00 96.00 142 PHE A N 1
ATOM 1115 C CA . PHE A 1 142 ? -9.800 1.105 4.514 1.00 96.00 142 PHE A CA 1
ATOM 1116 C C . PHE A 1 142 ? -9.441 2.436 5.181 1.00 96.00 142 PHE A C 1
ATOM 1118 O O . PHE A 1 142 ? -10.028 2.772 6.208 1.00 96.00 142 PHE A O 1
ATOM 1125 N N . ASN A 1 143 ? -8.536 3.205 4.570 1.00 95.44 143 ASN A N 1
ATOM 1126 C CA . ASN A 1 143 ? -8.141 4.523 5.059 1.00 95.44 143 ASN A CA 1
ATOM 1127 C C . ASN A 1 143 ? -9.355 5.443 5.265 1.00 95.44 143 ASN A C 1
ATOM 1129 O O . ASN A 1 143 ? -9.565 5.939 6.366 1.00 95.44 143 ASN A O 1
ATOM 1133 N N . ASP A 1 144 ? -10.213 5.589 4.255 1.00 94.12 144 ASP A N 1
ATOM 1134 C CA . ASP A 1 144 ? -11.398 6.457 4.304 1.00 94.12 144 ASP A CA 1
ATOM 1135 C C . ASP A 1 144 ? -12.353 6.085 5.446 1.00 94.12 144 ASP A C 1
ATOM 1137 O O . ASP A 1 144 ? -13.051 6.930 6.010 1.00 94.12 144 ASP A O 1
ATOM 1141 N N . ARG A 1 145 ? -12.393 4.800 5.808 1.00 92.88 145 ARG A N 1
ATOM 1142 C CA . ARG A 1 145 ? -13.259 4.298 6.873 1.00 92.88 145 ARG A CA 1
ATOM 1143 C C . ARG A 1 145 ? -12.684 4.532 8.268 1.00 92.88 145 ARG A C 1
ATOM 1145 O O . ARG A 1 145 ? -13.463 4.753 9.202 1.00 92.88 145 ARG A O 1
ATOM 1152 N N . TYR A 1 146 ? -11.366 4.447 8.416 1.00 92.38 146 TYR A N 1
ATOM 1153 C CA . TYR A 1 146 ? -10.701 4.270 9.709 1.00 92.38 146 TYR A CA 1
ATOM 1154 C C . TYR A 1 146 ? -9.719 5.376 10.104 1.00 92.38 146 TYR A C 1
ATOM 1156 O O . TYR A 1 146 ? -9.373 5.442 11.282 1.00 92.38 146 TYR A O 1
ATOM 1164 N N . ALA A 1 147 ? -9.323 6.256 9.180 1.00 88.25 147 ALA A N 1
ATOM 1165 C CA . ALA A 1 147 ? -8.422 7.373 9.467 1.00 88.25 147 ALA A CA 1
ATOM 1166 C C . ALA A 1 147 ? -9.001 8.335 10.517 1.00 88.25 147 ALA A C 1
ATOM 1168 O O . ALA A 1 147 ? -8.273 8.868 11.347 1.00 88.25 147 ALA A O 1
ATOM 1169 N N . GLU A 1 148 ? -10.326 8.515 10.529 1.00 85.50 148 GLU A N 1
ATOM 1170 C CA . GLU A 1 148 ? -11.000 9.423 11.453 1.00 85.50 148 GLU A CA 1
ATOM 1171 C C . GLU A 1 148 ? -12.262 8.812 12.077 1.00 85.50 148 GLU A C 1
ATOM 1173 O O . GLU A 1 148 ? -12.910 7.915 11.521 1.00 85.50 148 GLU A O 1
ATOM 1178 N N . ASN A 1 149 ? -12.667 9.379 13.220 1.00 81.44 149 ASN A N 1
ATOM 1179 C CA . ASN A 1 149 ? -13.953 9.120 13.875 1.00 81.44 149 ASN A CA 1
ATOM 1180 C C . ASN A 1 149 ? -14.197 7.622 14.126 1.00 81.44 149 ASN A C 1
ATOM 1182 O O . ASN A 1 149 ? -15.111 7.021 13.553 1.00 81.44 149 ASN A O 1
ATOM 1186 N N . LEU A 1 150 ? -13.343 7.005 14.946 1.00 83.31 150 LEU A N 1
ATOM 1187 C CA . LEU A 1 150 ? -13.499 5.611 15.351 1.00 83.31 150 LEU A CA 1
ATOM 1188 C C . LEU A 1 150 ? -14.685 5.473 16.315 1.00 83.31 150 LEU A C 1
ATOM 1190 O O . LEU A 1 150 ? -14.731 6.134 17.351 1.00 83.31 150 LEU A O 1
ATOM 1194 N N . ASP A 1 151 ? -15.623 4.594 15.976 1.00 85.31 151 ASP A N 1
ATOM 1195 C CA . ASP A 1 151 ? -16.784 4.270 16.800 1.00 85.31 151 ASP A CA 1
ATOM 1196 C C . ASP A 1 151 ? -16.886 2.755 17.044 1.00 85.31 151 ASP A C 1
ATOM 1198 O O . ASP A 1 151 ? -16.157 1.943 16.464 1.00 85.31 151 ASP A O 1
ATOM 1202 N N . GLU A 1 152 ? -17.801 2.358 17.929 1.00 81.56 152 GLU A N 1
ATOM 1203 C CA . GLU A 1 152 ? -17.990 0.954 18.297 1.00 81.56 152 GLU A CA 1
ATOM 1204 C C . GLU A 1 152 ? -18.449 0.087 17.108 1.00 81.56 152 GLU A C 1
ATOM 1206 O O . GLU A 1 152 ? -18.106 -1.092 17.029 1.00 81.56 152 GLU A O 1
ATOM 1211 N N . ALA A 1 153 ? -19.193 0.652 16.151 1.00 85.62 153 ALA A N 1
ATOM 1212 C CA . ALA A 1 153 ? -19.654 -0.082 14.975 1.00 85.62 153 ALA A CA 1
ATOM 1213 C C . ALA A 1 153 ? -18.496 -0.390 14.012 1.00 85.62 153 ALA A C 1
ATOM 1215 O O . ALA A 1 153 ? -18.40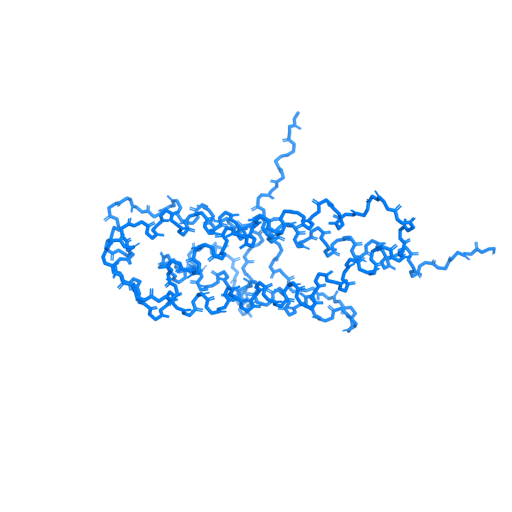6 -1.501 13.487 1.00 85.62 153 ALA A O 1
ATOM 1216 N N . LYS A 1 154 ? -17.577 0.561 13.823 1.00 86.12 154 LYS A N 1
ATOM 1217 C CA . LYS A 1 154 ? -16.342 0.391 13.050 1.00 86.12 154 LYS A CA 1
ATOM 1218 C C . LYS A 1 154 ? -15.392 -0.610 13.706 1.00 86.12 154 LYS A C 1
ATOM 1220 O O . LYS A 1 154 ? -14.785 -1.411 12.995 1.00 86.12 154 LYS A O 1
ATOM 1225 N N . LEU A 1 155 ? -15.287 -0.609 15.037 1.00 83.62 155 LEU A N 1
ATOM 1226 C CA . LEU A 1 155 ? -14.467 -1.576 15.780 1.00 83.62 155 LEU A CA 1
ATOM 1227 C C . LEU A 1 155 ? -14.949 -3.022 15.596 1.00 83.62 155 LEU A C 1
ATOM 1229 O O . LEU A 1 155 ? -14.124 -3.923 15.467 1.00 83.62 155 LEU A O 1
ATOM 1233 N N . LYS A 1 156 ? -16.267 -3.250 15.503 1.00 84.62 156 LYS A N 1
ATOM 1234 C CA . LYS A 1 156 ? -16.840 -4.595 15.295 1.00 84.62 156 LYS A CA 1
ATOM 1235 C C . LYS A 1 156 ? -16.411 -5.246 13.981 1.00 84.62 156 LYS A C 1
ATOM 1237 O O . LYS A 1 156 ? -16.290 -6.465 13.922 1.00 84.62 156 LYS A O 1
ATOM 1242 N N . THR A 1 157 ? -16.170 -4.461 12.930 1.00 88.19 157 THR A N 1
ATOM 1243 C CA . THR A 1 157 ? -15.718 -4.992 11.631 1.00 88.19 157 THR A CA 1
ATOM 1244 C C . THR A 1 157 ? -14.210 -4.884 11.427 1.00 88.19 157 THR A C 1
ATOM 1246 O O . THR A 1 157 ? -13.688 -5.483 10.488 1.00 88.19 157 THR A O 1
ATOM 1249 N N . LEU A 1 158 ? -13.496 -4.182 12.317 1.00 88.12 158 LEU A N 1
ATOM 1250 C CA . LEU A 1 158 ? -12.076 -3.861 12.163 1.00 88.12 158 LEU A CA 1
ATOM 1251 C C . LEU A 1 158 ? -11.218 -5.105 11.919 1.00 88.12 158 LEU A C 1
ATOM 1253 O O . LEU A 1 158 ? -10.326 -5.067 11.080 1.00 88.12 158 LEU A O 1
ATOM 1257 N N . ARG A 1 159 ? -11.510 -6.231 12.581 1.00 85.12 159 ARG A N 1
ATOM 1258 C CA . ARG A 1 159 ? -10.776 -7.493 12.373 1.00 85.12 159 ARG A CA 1
ATOM 1259 C C . ARG A 1 159 ? -10.858 -7.976 10.926 1.00 85.12 159 ARG A C 1
ATOM 1261 O O . ARG A 1 159 ? -9.843 -8.316 10.322 1.00 85.12 159 ARG A O 1
ATOM 1268 N N . GLN A 1 160 ? -12.068 -8.011 10.376 1.00 87.56 160 GLN A N 1
ATOM 1269 C CA . GLN A 1 160 ? -12.313 -8.472 9.011 1.00 87.56 160 GLN A CA 1
ATOM 1270 C C . GLN A 1 160 ? -11.710 -7.504 7.987 1.00 87.56 160 GLN A C 1
ATOM 1272 O O . GLN A 1 160 ? -11.116 -7.925 6.990 1.00 87.56 160 GLN A O 1
ATOM 1277 N N . ASP A 1 161 ? -11.817 -6.208 8.264 1.00 92.31 161 ASP A N 1
ATOM 1278 C CA . ASP A 1 161 ? -11.246 -5.166 7.422 1.00 92.31 161 ASP A CA 1
ATOM 1279 C C . ASP A 1 161 ? -9.702 -5.222 7.450 1.00 92.31 161 ASP A C 1
ATOM 1281 O O . ASP A 1 161 ? -9.070 -5.178 6.395 1.00 92.31 161 ASP A O 1
ATOM 1285 N N . LEU A 1 162 ? -9.079 -5.465 8.611 1.00 90.56 162 LEU A N 1
ATOM 1286 C CA . LEU A 1 162 ? -7.631 -5.685 8.743 1.00 90.56 162 LEU A CA 1
ATOM 1287 C C . LEU A 1 162 ? -7.153 -6.972 8.062 1.00 90.56 162 LEU A C 1
ATOM 1289 O O . LEU A 1 162 ? -6.063 -6.982 7.488 1.00 90.56 162 LEU A O 1
ATOM 1293 N N . ALA A 1 163 ? -7.937 -8.052 8.078 1.00 88.88 163 ALA A N 1
ATOM 1294 C CA . ALA A 1 163 ? -7.608 -9.261 7.321 1.00 88.88 163 ALA A CA 1
ATOM 1295 C C . ALA A 1 163 ? -7.559 -8.974 5.809 1.00 88.88 163 ALA A C 1
ATOM 1297 O O . ALA A 1 163 ? -6.625 -9.395 5.120 1.00 88.88 163 ALA A O 1
ATOM 1298 N N . THR A 1 164 ? -8.517 -8.182 5.319 1.00 91.88 164 THR A N 1
ATOM 1299 C CA . THR A 1 164 ? -8.570 -7.724 3.922 1.00 91.88 164 THR A CA 1
ATOM 1300 C C . THR A 1 164 ? -7.377 -6.825 3.586 1.00 91.88 164 THR A C 1
ATOM 1302 O O . THR A 1 164 ? -6.710 -7.038 2.574 1.00 91.88 164 THR A O 1
ATOM 1305 N N . VAL A 1 165 ? -7.039 -5.869 4.461 1.00 94.31 165 VAL A N 1
ATOM 1306 C CA . VAL A 1 165 ? -5.837 -5.026 4.324 1.00 94.31 165 VAL A CA 1
ATOM 1307 C C . VAL A 1 165 ? -4.572 -5.872 4.247 1.00 94.31 165 VAL A C 1
ATOM 1309 O O . VAL A 1 165 ? -3.751 -5.646 3.362 1.00 94.31 165 VAL A O 1
ATOM 1312 N N . GLY A 1 166 ? -4.422 -6.869 5.124 1.00 90.81 166 GLY A N 1
ATOM 1313 C CA . GLY A 1 166 ? -3.270 -7.771 5.124 1.00 90.81 166 GLY A CA 1
ATOM 1314 C C . GLY A 1 166 ? -3.103 -8.493 3.786 1.00 90.81 166 GLY A C 1
ATOM 1315 O O . GLY A 1 166 ? -2.005 -8.523 3.230 1.00 90.81 166 GLY A O 1
ATOM 1316 N N . GLU A 1 167 ? -4.198 -9.003 3.214 1.00 89.88 167 GLU A N 1
ATOM 1317 C CA . GLU A 1 167 ? -4.175 -9.611 1.881 1.00 89.88 167 GLU A CA 1
ATOM 1318 C C . GLU A 1 167 ? -3.812 -8.599 0.780 1.00 89.88 167 GLU A C 1
ATOM 1320 O O . GLU A 1 167 ? -2.963 -8.889 -0.072 1.00 89.88 167 GLU A O 1
ATOM 1325 N N . CYS A 1 168 ? -4.416 -7.408 0.797 1.00 94.00 168 CYS A N 1
ATOM 1326 C CA . CYS A 1 168 ? -4.142 -6.359 -0.185 1.00 94.00 168 CYS A CA 1
ATOM 1327 C C . CYS A 1 168 ? -2.673 -5.903 -0.130 1.00 94.00 168 CYS A C 1
ATOM 1329 O O . CYS A 1 168 ? -2.032 -5.787 -1.178 1.00 94.00 168 CYS A O 1
ATOM 1331 N N . LEU A 1 169 ? -2.101 -5.730 1.066 1.00 93.50 169 LEU A N 1
ATOM 1332 C CA . LEU A 1 169 ? -0.684 -5.405 1.256 1.00 93.50 169 LEU A CA 1
ATOM 1333 C C . LEU A 1 169 ? 0.227 -6.508 0.718 1.00 93.50 169 LEU A C 1
ATOM 1335 O O . LEU A 1 169 ? 1.130 -6.226 -0.065 1.00 93.50 169 LEU A O 1
ATOM 1339 N N . GLU A 1 170 ? -0.041 -7.775 1.039 1.00 88.88 170 GLU A N 1
ATOM 1340 C CA . GLU A 1 170 ? 0.736 -8.888 0.491 1.00 88.88 170 GLU A CA 1
ATOM 1341 C C . GLU A 1 170 ? 0.690 -8.940 -1.047 1.00 88.88 170 GLU A C 1
ATOM 1343 O O . GLU A 1 170 ? 1.703 -9.188 -1.713 1.00 88.88 170 GLU A O 1
ATOM 1348 N N . GLN A 1 171 ? -0.492 -8.738 -1.639 1.00 91.75 171 GLN A N 1
ATOM 1349 C CA . GLN A 1 171 ? -0.654 -8.688 -3.091 1.00 91.75 171 GLN A CA 1
ATOM 1350 C C . GLN A 1 171 ? 0.118 -7.513 -3.703 1.00 91.75 171 GLN A C 1
ATOM 1352 O O . GLN A 1 171 ? 0.756 -7.687 -4.754 1.00 91.75 171 GLN A O 1
ATOM 1357 N N . ARG A 1 172 ? 0.102 -6.352 -3.038 1.00 95.12 172 ARG A N 1
ATOM 1358 C CA . ARG A 1 172 ? 0.841 -5.156 -3.447 1.00 95.12 172 ARG A CA 1
ATOM 1359 C C . ARG A 1 172 ? 2.343 -5.399 -3.395 1.00 95.12 172 ARG A C 1
ATOM 1361 O O . ARG A 1 172 ? 3.012 -5.230 -4.411 1.00 95.12 172 ARG A O 1
ATOM 1368 N N . PHE A 1 173 ? 2.860 -5.918 -2.284 1.00 91.75 173 PHE A N 1
ATOM 1369 C CA . PHE A 1 173 ? 4.289 -6.180 -2.105 1.00 91.75 173 PHE A CA 1
ATOM 1370 C C . PHE A 1 173 ? 4.836 -7.154 -3.151 1.00 91.75 173 PHE A C 1
ATOM 1372 O O . PHE A 1 173 ? 5.875 -6.898 -3.756 1.00 91.75 173 PHE A O 1
ATOM 1379 N N . ARG A 1 174 ? 4.095 -8.225 -3.471 1.00 88.62 174 ARG A N 1
ATOM 1380 C CA . ARG A 1 174 ? 4.473 -9.154 -4.556 1.00 88.62 174 ARG A CA 1
ATOM 1381 C C . ARG A 1 174 ? 4.471 -8.502 -5.937 1.00 88.62 174 ARG A C 1
ATOM 1383 O O . ARG A 1 174 ? 5.200 -8.930 -6.832 1.00 88.62 174 ARG A O 1
ATOM 1390 N N . SER A 1 175 ? 3.589 -7.536 -6.151 1.00 92.31 175 SER A N 1
ATOM 1391 C CA . SER A 1 175 ? 3.510 -6.783 -7.401 1.00 92.31 175 SER A CA 1
ATOM 1392 C C . SER A 1 175 ? 4.716 -5.849 -7.527 1.00 92.31 175 SER A C 1
ATOM 1394 O O . SER A 1 175 ? 5.412 -5.883 -8.536 1.00 92.31 175 SER A O 1
ATOM 1396 N N . GLU A 1 176 ? 5.061 -5.131 -6.465 1.00 91.88 176 GLU A N 1
ATOM 1397 C CA . GLU A 1 176 ? 6.261 -4.289 -6.395 1.00 91.88 176 GLU A CA 1
ATOM 1398 C C . GLU A 1 176 ? 7.559 -5.096 -6.542 1.00 91.88 176 GLU A C 1
ATOM 1400 O O . GLU A 1 176 ? 8.457 -4.693 -7.279 1.00 91.88 176 GLU A O 1
ATOM 1405 N N . ASP A 1 177 ? 7.645 -6.281 -5.931 1.00 88.62 177 ASP A N 1
ATOM 1406 C CA . ASP A 1 177 ? 8.806 -7.165 -6.080 1.00 88.62 177 ASP A CA 1
ATOM 1407 C C . ASP A 1 177 ? 9.022 -7.556 -7.551 1.00 88.62 177 ASP A C 1
ATOM 1409 O O . ASP A 1 177 ? 10.155 -7.603 -8.036 1.00 88.62 177 ASP A O 1
ATOM 1413 N N . ARG A 1 178 ? 7.935 -7.773 -8.306 1.00 88.25 178 ARG A N 1
ATOM 1414 C CA . ARG A 1 178 ? 8.010 -8.018 -9.755 1.00 88.25 178 ARG A CA 1
ATOM 1415 C C . ARG A 1 178 ? 8.506 -6.795 -10.524 1.00 88.25 178 ARG A C 1
ATOM 1417 O O . ARG A 1 178 ? 9.264 -6.979 -11.474 1.00 88.25 178 ARG A O 1
ATOM 1424 N N . LEU A 1 179 ? 8.120 -5.578 -10.130 1.00 87.50 179 LEU A N 1
ATOM 1425 C CA . LEU A 1 179 ? 8.657 -4.350 -10.731 1.00 87.50 179 LEU A CA 1
ATOM 1426 C C . LEU A 1 179 ? 10.168 -4.235 -10.496 1.00 87.50 179 LEU A C 1
ATOM 1428 O O . LEU A 1 179 ? 10.913 -4.000 -11.446 1.00 87.50 179 LEU A O 1
ATOM 1432 N N . ILE A 1 180 ? 10.631 -4.487 -9.268 1.00 85.31 180 ILE A N 1
ATOM 1433 C CA . ILE A 1 180 ? 12.060 -4.453 -8.916 1.00 85.31 180 ILE A CA 1
ATOM 1434 C C . ILE A 1 180 ? 12.855 -5.502 -9.703 1.00 85.31 180 ILE A C 1
ATOM 1436 O O . ILE A 1 180 ? 13.931 -5.206 -10.225 1.00 85.31 180 ILE A O 1
ATOM 1440 N N . VAL A 1 181 ? 12.339 -6.729 -9.825 1.00 84.06 181 VAL A N 1
ATOM 1441 C CA . VAL A 1 181 ? 12.973 -7.769 -10.653 1.00 84.06 181 VAL A CA 1
ATOM 1442 C C . VAL A 1 181 ? 13.029 -7.336 -12.119 1.00 84.06 181 VAL A C 1
ATOM 1444 O O . VAL A 1 181 ? 14.073 -7.472 -12.753 1.00 84.06 181 VAL A O 1
ATOM 1447 N N . GLY A 1 182 ? 11.941 -6.769 -12.645 1.00 82.94 182 GLY A N 1
ATOM 1448 C CA . GLY A 1 182 ? 11.890 -6.213 -13.997 1.00 82.94 182 GLY A CA 1
ATOM 1449 C C . GLY A 1 182 ? 12.972 -5.170 -14.254 1.00 82.94 182 GLY A C 1
ATOM 1450 O O . GLY A 1 182 ? 13.701 -5.262 -15.241 1.00 82.94 182 GLY A O 1
ATOM 1451 N N . LEU A 1 183 ? 13.123 -4.227 -13.326 1.00 82.69 183 LEU A N 1
ATOM 1452 C CA . LEU A 1 183 ? 14.151 -3.195 -13.384 1.00 82.69 183 LEU A CA 1
ATOM 1453 C C . LEU A 1 183 ? 15.568 -3.787 -13.425 1.00 82.69 183 LEU A C 1
ATOM 1455 O O . LEU A 1 183 ? 16.402 -3.347 -14.212 1.00 82.69 183 LEU A O 1
ATOM 1459 N N . ARG A 1 184 ? 15.843 -4.811 -12.611 1.00 80.38 184 ARG A N 1
ATOM 1460 C CA . ARG A 1 184 ? 17.155 -5.482 -12.579 1.00 80.38 184 ARG A CA 1
ATOM 1461 C C . ARG A 1 184 ? 17.496 -6.177 -13.885 1.00 80.38 184 ARG A C 1
ATOM 1463 O O . ARG A 1 184 ? 18.633 -6.081 -14.336 1.00 80.38 184 ARG A O 1
ATOM 1470 N N . LEU A 1 185 ? 16.520 -6.861 -14.479 1.00 79.44 185 LEU A N 1
ATOM 1471 C CA . LEU A 1 185 ? 16.684 -7.513 -15.780 1.00 79.44 185 LEU A CA 1
ATOM 1472 C C . LEU A 1 185 ? 16.980 -6.483 -16.870 1.00 79.44 185 LEU A C 1
ATOM 1474 O O . LEU A 1 185 ? 17.842 -6.693 -17.713 1.00 79.44 185 LEU A O 1
ATOM 1478 N N . VAL A 1 186 ? 16.300 -5.342 -16.830 1.00 77.44 186 VAL A N 1
ATOM 1479 C CA . VAL A 1 186 ? 16.563 -4.239 -17.753 1.00 77.44 186 VAL A CA 1
ATOM 1480 C C . VAL A 1 186 ? 17.969 -3.677 -17.557 1.00 77.44 186 VAL A C 1
ATOM 1482 O O . VAL A 1 186 ? 18.699 -3.511 -18.532 1.00 77.44 186 VAL A O 1
ATOM 1485 N N . HIS A 1 187 ? 18.390 -3.454 -16.313 1.00 75.19 187 HIS A N 1
ATOM 1486 C CA . HIS A 1 187 ? 19.734 -2.961 -16.029 1.00 75.19 187 HIS A CA 1
ATOM 1487 C C . HIS A 1 187 ? 20.823 -3.941 -16.490 1.00 75.19 187 HIS A C 1
ATOM 1489 O O . HIS A 1 187 ? 21.814 -3.504 -17.070 1.00 75.19 187 HIS A O 1
ATOM 1495 N N . SER A 1 188 ? 20.648 -5.256 -16.309 1.00 74.88 188 SER A N 1
ATOM 1496 C CA . SER A 1 188 ? 21.626 -6.238 -16.799 1.00 74.88 188 SER A CA 1
ATOM 1497 C C . SER A 1 188 ? 21.704 -6.280 -18.329 1.00 74.88 188 SER A C 1
ATOM 1499 O O . SER A 1 188 ? 22.797 -6.409 -18.881 1.00 74.88 188 SER A O 1
ATOM 1501 N N . ILE A 1 189 ? 20.576 -6.106 -19.025 1.00 69.75 189 ILE A N 1
ATOM 1502 C CA . ILE A 1 189 ? 20.534 -6.033 -20.493 1.00 69.75 189 ILE A CA 1
ATOM 1503 C C . ILE A 1 189 ? 21.258 -4.779 -21.002 1.00 69.75 189 ILE A C 1
ATOM 1505 O O . ILE A 1 189 ? 22.023 -4.866 -21.958 1.00 69.75 189 ILE A O 1
ATOM 1509 N N . VAL A 1 190 ? 21.047 -3.625 -20.362 1.00 67.25 190 VAL A N 1
ATOM 1510 C CA . VAL A 1 190 ? 21.653 -2.345 -20.769 1.00 67.25 190 VAL A CA 1
ATOM 1511 C C . VAL A 1 190 ? 23.141 -2.260 -20.393 1.00 67.25 190 VAL A C 1
ATOM 1513 O O . VAL A 1 190 ? 23.921 -1.670 -21.134 1.00 67.25 190 VAL A O 1
ATOM 1516 N N . ALA A 1 191 ? 23.559 -2.869 -19.279 1.00 62.59 191 ALA A N 1
ATOM 1517 C CA . ALA A 1 191 ? 24.949 -2.849 -18.812 1.00 62.59 191 ALA A CA 1
ATOM 1518 C C . ALA A 1 191 ? 25.885 -3.814 -19.565 1.00 62.59 191 ALA A C 1
ATOM 1520 O O . ALA A 1 191 ? 27.101 -3.726 -19.400 1.00 62.59 191 ALA A O 1
ATOM 1521 N N . THR A 1 192 ? 25.355 -4.730 -20.383 1.00 48.31 192 THR A N 1
ATOM 1522 C CA . THR A 1 192 ? 26.180 -5.633 -21.200 1.00 48.31 192 THR A CA 1
ATOM 1523 C C . THR A 1 192 ? 26.481 -4.952 -22.541 1.00 48.31 192 THR A C 1
ATOM 1525 O O . THR A 1 192 ? 25.554 -4.772 -23.336 1.00 48.31 192 THR A O 1
ATOM 1528 N N . PRO A 1 193 ? 27.737 -4.565 -22.849 1.00 44.81 193 PRO A N 1
ATOM 1529 C CA . PRO A 1 193 ? 28.053 -3.998 -24.152 1.00 44.81 193 PRO A CA 1
ATOM 1530 C C . PRO A 1 193 ? 27.776 -5.062 -25.214 1.00 44.81 193 PRO A C 1
ATOM 1532 O O . PRO A 1 193 ? 28.263 -6.190 -25.108 1.00 44.81 193 PRO A O 1
ATOM 1535 N N . ARG A 1 194 ? 27.012 -4.718 -26.257 1.00 45.91 194 ARG A N 1
ATOM 1536 C CA . ARG A 1 194 ? 27.019 -5.511 -27.490 1.00 45.91 194 ARG A CA 1
ATOM 1537 C C . ARG A 1 194 ? 28.436 -5.426 -28.047 1.00 45.91 194 ARG A C 1
ATOM 1539 O O . ARG A 1 194 ? 28.785 -4.427 -28.668 1.00 45.91 194 ARG A O 1
ATOM 1546 N N . HIS A 1 195 ? 29.252 -6.440 -27.781 1.00 45.06 195 HIS A N 1
ATOM 1547 C CA . HIS A 1 195 ? 30.459 -6.674 -28.556 1.00 45.06 195 HIS A CA 1
ATOM 1548 C C . HIS A 1 195 ? 30.008 -6.909 -30.001 1.00 45.06 195 HIS A C 1
ATOM 1550 O O . HIS A 1 195 ? 29.396 -7.934 -30.306 1.00 45.06 195 HIS A O 1
ATOM 1556 N N . ALA A 1 196 ? 30.199 -5.876 -30.821 1.00 38.84 196 ALA A N 1
ATOM 1557 C CA . ALA A 1 196 ? 30.196 -5.962 -32.273 1.00 38.84 196 ALA A CA 1
ATOM 1558 C C . ALA A 1 196 ? 31.496 -6.621 -32.746 1.00 38.84 196 ALA A C 1
ATOM 1560 O O . ALA A 1 196 ? 32.530 -6.417 -32.065 1.00 38.84 196 ALA A O 1
#

InterPro domains:
  IPR007448 Regulator of RNA polymerase sigma(70) subunit, Rsd/AlgQ [PF04353] (74-181)
  IPR038309 Regulator of RNA polymerase sigma(70) subunit, Rsd/AlgQ superfamily [G3DSA:1.20.120.1370] (58-189)

Sequence (196 aa):
MVQKVSKSFNTTIQQVDERYAWINDMIRSRQELVLKYMQLLHIDPKSIIEGSNGDDLKLHSSISLTAAAASLPEDDEQALKQTTAAQLSDFCDHLIDYISHGHFDLYPKIVELIENASGRSASIAHRVMPKIEATTECLMRFNDRYAENLDEAKLKTLRQDLATVGECLEQRFRSEDRLIVGLRLVHSIVATPRHA

Organism: NCBI:txid2838451

Secondary structure (DSSP, 8-state):
------S----S-----GGGHHHHHHHHHHHHHHHHHHHHTT--HHHH-----SS-----TT--HHHHHHTS-TTTHHHHTT--HHHHHHHHHHHHHHHHHIIIIIHHHHHHHHHHHHTSS--HHHHHHHHHHHHHHHHHHHHHHHSS---HHHHHHHHHHHHHHHHHHHHHHHHHHHHHHHHHHHHHHHHS----

Foldseek 3Di:
DDPPPQLFFDLDQDPDDPVVVVVNVLSVLLVVLVVLLCVLLVHDLVVVDDDDPDDDSPSDRRDQQLVSLVPDDPVVLVVNVPRDLVSLLVSLVSLCVSLCCCPPPNLVVLVVLLCVQPVDDDQLSVVLVVLLVVLVVLSVVSSVLRNDDDDPVCSVCVSVSSSSNSVSSSSNSVSVVSSVVSSVVSCVSVPDDPPD

Radius of gyration: 18.68 Å; chains: 1; bounding box: 50×40×56 Å

pLDDT: mean 76.2, std 18.7, range [25.5, 97.94]